Protein AF-A0ABD1C9P7-F1 (afdb_monomer)

Radius of gyration: 19.37 Å; Cα contacts (8 Å, |Δi|>4): 202; chains: 1; bounding box: 48×33×58 Å

Mean predicted aligned error: 7.61 Å

InterPro domains:
  IPR013698 Squalene epoxidase [PF08491] (2-155)
  IPR040125 Squalene monooxygenase [PTHR10835] (3-190)

Sequence (199 aa):
MFVGATLSEKKGVILLGDALNMRHPAVASGMMVLLSDILILRRLLKPLSKLGDANKISEIIKSFYVIRKPMSATVNTIGNAFSQVLIASTDEAKEAMRQGSYDYLSSGGFRTSGMMALLGGMNPRPLSLMYHLFAMTLSVIGHLLFPFPSPLRIWHSLRLFGLSIKMLVPHLKAEGVSQMLFPANAAKYRKSYMAATAL

Nearest PDB structures (foldseek):
  6c6p-assembly1_B  TM=9.044E-01  e=1.622E-07 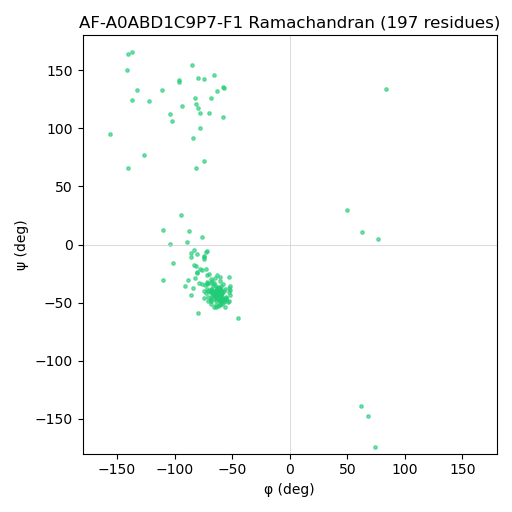 Homo sapiens

Organism: NCBI:txid228776

Secondary structure (DSSP, 8-state):
---------STT----GGGT----GGG--HHHHHHHHHHHHHHHHTT-S-TT-HHHHHHHHHHHHHHHHHHHHHHHHHHHHHHHHSS--S-HHHHHHHHHHHHHHHT-HHHHHHHHHHHTTS---HHHHHHHHHHHHHHHHHHHH-S---HHHHHHHHHHHHHHHHHHHHHHHHH-HHHHHS-HHHHHHIIIIIGGG--

pLDDT: mean 80.75, std 12.0, range [29.88, 91.44]

Structure (mmCIF, N/CA/C/O backbone):
data_AF-A0ABD1C9P7-F1
#
_entry.id   AF-A0ABD1C9P7-F1
#
loop_
_atom_site.group_PDB
_atom_site.id
_atom_site.type_symbol
_atom_site.label_atom_id
_atom_site.label_alt_id
_atom_site.label_comp_id
_atom_site.label_asym_id
_atom_site.label_entity_id
_atom_site.label_seq_id
_atom_site.pdbx_PDB_ins_code
_atom_site.Cartn_x
_atom_site.Cartn_y
_atom_site.Cartn_z
_atom_site.occupancy
_atom_site.B_iso_or_equiv
_atom_site.auth_seq_id
_atom_site.auth_comp_id
_atom_site.auth_asym_id
_atom_site.auth_atom_id
_atom_site.pdbx_PDB_model_num
ATOM 1 N N . MET A 1 1 ? -0.781 17.794 0.582 1.00 29.88 1 MET A N 1
ATOM 2 C CA . MET A 1 1 ? -0.529 17.724 2.037 1.00 29.88 1 MET A CA 1
ATOM 3 C C . MET A 1 1 ? -0.857 16.305 2.491 1.00 29.88 1 MET A C 1
ATOM 5 O O . MET A 1 1 ? -2.004 15.906 2.364 1.00 29.88 1 MET A O 1
ATOM 9 N N . PHE A 1 2 ? 0.140 15.504 2.882 1.00 35.97 2 PHE A N 1
ATOM 10 C CA . PHE A 1 2 ? -0.076 14.155 3.424 1.00 35.97 2 PHE A CA 1
ATOM 11 C C . PHE A 1 2 ? -0.144 14.259 4.948 1.00 35.97 2 PHE A C 1
ATOM 13 O O . PHE A 1 2 ? 0.827 14.690 5.565 1.00 35.97 2 PHE A O 1
ATOM 20 N N . VAL A 1 3 ? -1.268 13.869 5.545 1.00 46.69 3 VAL A N 1
ATOM 21 C CA . VAL A 1 3 ? -1.390 13.737 7.001 1.00 46.69 3 VAL A CA 1
ATOM 22 C C . VAL A 1 3 ? -1.289 12.252 7.320 1.00 46.69 3 VAL A C 1
ATOM 24 O O . VAL A 1 3 ? -2.198 11.483 7.009 1.00 46.69 3 VAL A O 1
ATOM 27 N N . GLY A 1 4 ? -0.151 11.835 7.877 1.00 53.69 4 GLY A N 1
ATOM 28 C CA . GLY A 1 4 ? -0.005 10.486 8.419 1.00 53.69 4 GLY A CA 1
ATOM 29 C C . GLY A 1 4 ? -0.921 10.308 9.628 1.00 53.69 4 GLY A C 1
ATOM 30 O O . GLY A 1 4 ? -1.140 11.258 10.373 1.00 53.69 4 GLY A O 1
ATOM 31 N N . ALA A 1 5 ? -1.455 9.101 9.824 1.00 57.28 5 ALA A N 1
ATOM 32 C CA . ALA A 1 5 ? -2.338 8.821 10.952 1.00 57.28 5 ALA A CA 1
ATOM 33 C C . ALA A 1 5 ? -1.637 9.117 12.289 1.00 57.28 5 ALA A C 1
ATOM 35 O O . ALA A 1 5 ? -0.738 8.379 12.694 1.00 57.28 5 ALA A O 1
ATOM 36 N N . THR A 1 6 ? -2.064 10.171 12.979 1.00 59.09 6 THR A N 1
ATOM 37 C CA . THR A 1 6 ? -1.623 10.498 14.336 1.00 59.09 6 THR A CA 1
ATOM 38 C C . THR A 1 6 ? -2.629 9.960 15.345 1.00 59.09 6 THR A C 1
ATOM 40 O O . THR A 1 6 ? -3.841 9.935 15.100 1.00 59.09 6 THR A O 1
ATOM 43 N N . LEU A 1 7 ? -2.124 9.453 16.472 1.00 63.53 7 LEU A N 1
ATOM 44 C CA . LEU A 1 7 ? -2.977 9.009 17.567 1.00 63.53 7 LEU A CA 1
ATOM 45 C C . LEU A 1 7 ? -3.642 10.247 18.181 1.00 63.53 7 LEU A C 1
ATOM 47 O O . LEU A 1 7 ? -2.945 11.192 18.542 1.00 63.53 7 LEU A O 1
ATOM 51 N N . SER A 1 8 ? -4.971 10.269 18.294 1.00 62.84 8 SER A N 1
ATOM 52 C CA . SER A 1 8 ? -5.620 11.326 19.074 1.00 62.84 8 SER A CA 1
ATOM 53 C C . SER A 1 8 ? -5.319 11.095 20.554 1.00 62.84 8 SER A C 1
ATOM 55 O O . SER A 1 8 ? -5.764 10.106 21.135 1.00 62.84 8 SER A O 1
ATOM 57 N N . GLU A 1 9 ? -4.546 11.990 21.166 1.00 67.62 9 GLU A N 1
ATOM 58 C CA . GLU A 1 9 ? -4.225 11.930 22.601 1.00 67.62 9 GLU A CA 1
ATOM 59 C C . GLU A 1 9 ? -5.351 12.499 23.480 1.00 67.62 9 GLU A C 1
ATOM 61 O O . GLU A 1 9 ? -5.330 12.376 24.707 1.00 67.62 9 GLU A O 1
ATOM 66 N N . LYS A 1 10 ? -6.373 13.108 22.864 1.00 78.81 10 LYS A N 1
ATOM 67 C CA . LYS A 1 10 ? -7.488 13.719 23.585 1.00 78.81 10 LYS A CA 1
ATOM 68 C C . LYS A 1 10 ? -8.487 12.650 24.027 1.00 78.81 10 LYS A C 1
ATOM 70 O O . LYS A 1 10 ? -9.115 11.976 23.211 1.00 78.81 10 LYS A O 1
ATOM 75 N N . LYS A 1 11 ? -8.659 12.515 25.345 1.00 78.25 11 LYS A N 1
ATOM 76 C CA . LYS A 1 11 ? -9.599 11.560 25.951 1.00 78.25 11 LYS A CA 1
ATOM 77 C C . LYS A 1 11 ? -11.024 11.791 25.435 1.00 78.25 11 LYS A C 1
ATOM 79 O O . LYS A 1 11 ? -11.487 12.926 25.379 1.00 78.25 11 LYS A O 1
ATOM 84 N N . GLY A 1 12 ? -11.709 10.701 25.086 1.00 77.69 12 GLY A N 1
ATOM 85 C CA . GLY A 1 12 ? -13.101 10.727 24.623 1.00 77.69 12 GLY A CA 1
ATOM 86 C C . GLY A 1 12 ? -13.303 11.195 23.179 1.00 77.69 12 GLY A C 1
ATOM 87 O O . GLY A 1 12 ? -14.445 11.305 22.747 1.00 77.69 12 GLY A O 1
ATOM 88 N N . VAL A 1 13 ? -12.231 11.452 22.421 1.00 84.38 13 VAL A N 1
ATOM 89 C CA . VAL A 1 13 ? -12.314 11.873 21.017 1.00 84.38 13 VAL A CA 1
ATOM 90 C C . VAL A 1 13 ? -11.807 10.761 20.108 1.00 84.38 13 VAL A C 1
ATOM 92 O O . VAL A 1 13 ? -10.745 10.186 20.337 1.00 84.38 13 VAL A O 1
ATOM 95 N N . ILE A 1 14 ? -12.567 10.471 19.053 1.00 85.12 14 ILE A N 1
ATOM 96 C CA . ILE A 1 14 ? -12.175 9.536 17.999 1.00 85.12 14 ILE A CA 1
ATOM 97 C C . ILE A 1 14 ? -12.201 10.298 16.682 1.00 85.12 14 ILE A C 1
ATOM 99 O O . ILE A 1 14 ? -13.220 10.874 16.307 1.00 85.12 14 ILE A O 1
ATOM 103 N N . LEU A 1 15 ? -11.070 10.296 15.985 1.00 88.50 15 LEU A N 1
ATOM 104 C CA . LEU A 1 15 ? -10.945 10.874 14.656 1.00 88.50 15 LEU A CA 1
ATOM 105 C C . LEU A 1 15 ? -11.110 9.761 13.622 1.00 88.50 15 LEU A C 1
ATOM 107 O O . LEU A 1 15 ? -10.595 8.667 13.831 1.00 88.50 15 LEU A O 1
ATOM 111 N N . LEU A 1 16 ? -11.816 10.020 12.522 1.00 90.44 16 LEU A N 1
ATOM 112 C CA . LEU A 1 16 ? -12.062 9.045 11.456 1.00 90.44 16 LEU A CA 1
ATOM 113 C C . LEU A 1 16 ? -11.973 9.700 10.075 1.00 90.44 16 LEU A C 1
ATOM 115 O O . LEU A 1 16 ? -12.027 10.922 9.940 1.00 90.44 16 LEU A O 1
ATOM 119 N N . GLY A 1 17 ? -11.852 8.860 9.046 1.00 88.81 17 GLY A N 1
ATOM 120 C CA . GLY A 1 17 ? -11.854 9.289 7.649 1.00 88.81 17 GLY A CA 1
ATOM 121 C C . GLY A 1 17 ? -10.626 10.109 7.270 1.00 88.81 17 GLY A C 1
ATOM 122 O O . GLY A 1 17 ? -9.530 9.894 7.795 1.00 88.81 17 GLY A O 1
ATOM 123 N N . ASP A 1 18 ? -10.819 11.050 6.352 1.00 88.75 18 ASP A N 1
ATOM 124 C CA . ASP A 1 18 ? -9.739 11.898 5.846 1.00 88.75 18 ASP A CA 1
ATOM 125 C C . ASP A 1 18 ? -9.164 12.812 6.931 1.00 88.75 18 ASP A C 1
ATOM 127 O O . ASP A 1 18 ? -7.964 13.061 6.931 1.00 88.75 18 ASP A O 1
ATOM 131 N N . ALA A 1 19 ? -9.961 13.201 7.932 1.00 87.19 19 ALA A N 1
ATOM 132 C CA . ALA A 1 19 ? -9.446 13.927 9.090 1.00 87.19 19 ALA A CA 1
ATOM 133 C C . ALA A 1 19 ? -8.381 13.118 9.856 1.00 87.19 19 ALA A C 1
ATOM 135 O O . ALA A 1 19 ? -7.450 13.694 10.411 1.00 87.19 19 ALA A O 1
ATOM 136 N N . LEU A 1 20 ? -8.494 11.783 9.860 1.00 85.19 20 LEU A N 1
ATOM 137 C CA . LEU A 1 20 ? -7.540 10.885 10.509 1.00 85.19 20 LEU A CA 1
ATOM 138 C C . LEU A 1 20 ? -6.345 10.526 9.618 1.00 85.19 20 LEU A C 1
ATOM 140 O O . LEU A 1 20 ? -5.227 10.417 10.111 1.00 85.19 20 LEU A O 1
ATOM 144 N N . ASN A 1 21 ? -6.571 10.220 8.341 1.00 84.38 21 ASN A N 1
ATOM 145 C CA . ASN A 1 21 ? -5.514 9.778 7.431 1.00 84.38 21 ASN A CA 1
ATOM 146 C C . ASN A 1 21 ? -5.899 10.068 5.978 1.00 84.38 21 ASN A C 1
ATOM 148 O O . ASN A 1 21 ? -6.548 9.236 5.334 1.00 84.38 21 ASN A O 1
ATOM 152 N N . MET A 1 22 ? -5.446 11.213 5.467 1.00 82.44 22 MET A N 1
ATOM 153 C CA . MET A 1 22 ? -5.578 11.565 4.055 1.00 82.44 22 MET A CA 1
ATOM 154 C C . MET A 1 22 ? -4.590 10.773 3.203 1.00 82.44 22 MET A C 1
ATOM 156 O O . MET A 1 22 ? -3.433 10.563 3.571 1.00 82.44 22 MET A O 1
ATOM 160 N N . ARG A 1 23 ? -5.036 10.380 2.013 1.00 82.44 23 ARG A N 1
ATOM 161 C CA . ARG A 1 23 ? -4.222 9.655 1.035 1.00 82.44 23 ARG A CA 1
ATOM 162 C C . ARG A 1 23 ? -4.438 10.199 -0.363 1.00 82.44 23 ARG A C 1
ATOM 164 O O . ARG A 1 23 ? -5.387 10.936 -0.607 1.00 82.44 23 ARG A O 1
ATOM 171 N N . HIS A 1 24 ? -3.553 9.827 -1.281 1.00 82.00 24 HIS A N 1
ATOM 172 C CA . HIS A 1 24 ? -3.674 10.271 -2.662 1.00 82.00 24 HIS A CA 1
ATOM 173 C C . HIS A 1 24 ? -4.973 9.724 -3.297 1.00 82.00 24 HIS A C 1
ATOM 175 O O . HIS A 1 24 ? -5.218 8.517 -3.200 1.00 82.00 24 HIS A O 1
ATOM 181 N N . PRO A 1 25 ? -5.788 10.558 -3.975 1.00 82.75 25 PRO A N 1
ATOM 182 C CA . PRO A 1 25 ? -7.101 10.154 -4.491 1.00 82.75 25 PRO A CA 1
ATOM 183 C C . PRO A 1 25 ? -7.044 9.208 -5.700 1.00 82.75 25 PRO A C 1
ATOM 185 O O . PRO A 1 25 ? -8.077 8.695 -6.108 1.00 82.75 25 PRO A O 1
ATOM 188 N N . ALA A 1 26 ? -5.854 8.931 -6.248 1.00 80.19 26 ALA A N 1
ATOM 189 C CA . ALA A 1 26 ? -5.652 8.131 -7.469 1.00 80.19 26 ALA A CA 1
ATOM 190 C C . ALA A 1 26 ? -6.325 6.746 -7.456 1.00 80.19 26 ALA A C 1
ATOM 192 O O . ALA A 1 26 ? -6.663 6.227 -8.509 1.00 80.19 26 ALA A O 1
ATOM 193 N N . VAL A 1 27 ? -6.509 6.146 -6.278 1.00 81.69 27 VAL A N 1
ATOM 194 C CA . VAL A 1 27 ? -7.116 4.810 -6.122 1.00 81.69 27 VAL A CA 1
ATOM 195 C C . VAL A 1 27 ? -8.567 4.899 -5.620 1.00 81.69 27 VAL A C 1
ATOM 197 O O . VAL A 1 27 ? -9.209 3.881 -5.401 1.00 81.69 27 VAL A O 1
ATOM 200 N N . ALA A 1 28 ? -9.097 6.110 -5.399 1.00 83.81 28 ALA A N 1
ATOM 201 C CA . ALA A 1 28 ? -10.446 6.358 -4.873 1.00 83.81 28 ALA A CA 1
ATOM 202 C C . ALA A 1 28 ? -10.788 5.552 -3.597 1.00 83.81 28 ALA A C 1
ATOM 204 O O . ALA A 1 28 ? -11.936 5.233 -3.303 1.00 83.81 28 ALA A O 1
ATOM 205 N N . SER A 1 29 ? -9.777 5.236 -2.790 1.00 86.62 29 SER A N 1
ATOM 206 C CA . SER A 1 29 ? -9.882 4.310 -1.661 1.00 86.62 29 SER A CA 1
ATOM 207 C C . SER A 1 29 ? -10.283 4.968 -0.338 1.00 86.62 29 SER A C 1
ATOM 209 O O . SER A 1 29 ? -10.353 4.293 0.689 1.00 86.62 29 SER A O 1
ATOM 211 N N . GLY A 1 30 ? -10.542 6.281 -0.339 1.00 87.00 30 GLY A N 1
ATOM 212 C CA . GLY A 1 30 ? -10.987 7.081 0.813 1.00 87.00 30 GLY A CA 1
ATOM 213 C C . GLY A 1 30 ? -12.095 6.396 1.614 1.00 87.00 30 GLY A C 1
ATOM 214 O O . GLY A 1 30 ? -11.898 5.987 2.762 1.00 87.00 30 GLY A O 1
ATOM 215 N N . MET A 1 31 ? -13.225 6.197 0.933 1.00 90.50 31 MET A N 1
ATOM 216 C CA . MET A 1 31 ? -14.448 5.608 1.481 1.00 90.50 31 MET A CA 1
ATOM 217 C C . MET A 1 31 ? -14.270 4.153 1.910 1.00 90.50 31 MET A C 1
ATOM 219 O O . MET A 1 31 ? -14.768 3.757 2.960 1.00 90.50 31 MET A O 1
ATOM 223 N N . MET A 1 32 ? -13.518 3.365 1.141 1.00 89.38 32 MET A N 1
ATOM 224 C CA . MET A 1 32 ? -13.237 1.968 1.474 1.00 89.38 32 MET A CA 1
ATOM 225 C C . MET A 1 32 ? -12.520 1.845 2.825 1.00 89.38 32 MET A C 1
ATOM 227 O O . MET A 1 32 ? -12.909 1.029 3.664 1.00 89.38 32 MET A O 1
ATOM 231 N N . VAL A 1 33 ? -11.501 2.678 3.066 1.00 88.44 33 VAL A N 1
ATOM 232 C CA . VAL A 1 33 ? -10.794 2.665 4.354 1.00 88.44 33 VAL A CA 1
ATOM 233 C C . VAL A 1 33 ? -11.697 3.153 5.481 1.00 88.44 33 VAL A C 1
ATOM 235 O O . VAL A 1 33 ? -11.694 2.546 6.547 1.00 88.44 33 VAL A O 1
ATOM 238 N N . LEU A 1 34 ? -12.505 4.191 5.242 1.00 91.12 34 LEU A N 1
ATOM 239 C CA . LEU A 1 34 ? -13.460 4.698 6.230 1.00 91.12 34 LEU A CA 1
ATOM 240 C C . LEU A 1 34 ? -14.471 3.623 6.658 1.00 91.12 34 LEU A C 1
ATOM 242 O O . LEU A 1 34 ? -14.683 3.425 7.851 1.00 91.12 34 LEU A O 1
ATOM 246 N N . LEU A 1 35 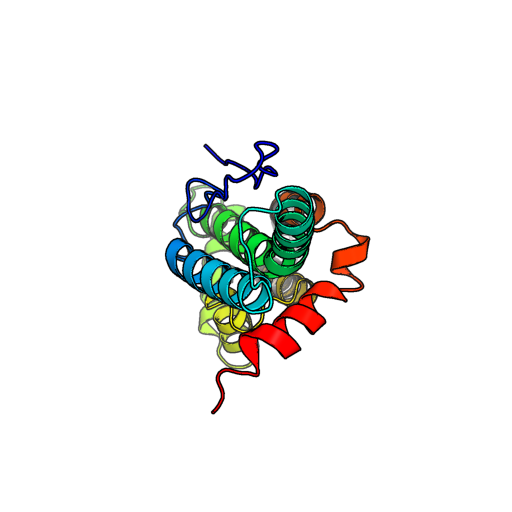? -15.071 2.900 5.709 1.00 90.88 35 LEU A N 1
ATOM 247 C CA . LEU A 1 35 ? -16.040 1.840 6.013 1.00 90.88 35 LEU A CA 1
ATOM 248 C C . LEU A 1 35 ? -15.403 0.689 6.798 1.00 90.88 35 LEU A C 1
ATOM 250 O O . LEU A 1 35 ? -15.992 0.181 7.753 1.00 90.88 35 LEU A O 1
ATOM 254 N N . SER A 1 36 ? -14.174 0.314 6.448 1.00 88.38 36 SER A N 1
ATOM 255 C CA . SER A 1 36 ? -13.402 -0.644 7.236 1.00 88.38 36 SER A CA 1
ATOM 256 C C . SER A 1 36 ? -13.105 -0.126 8.645 1.00 88.38 36 SER A C 1
ATOM 258 O O . SER A 1 36 ? -13.252 -0.872 9.612 1.00 88.38 36 SER A O 1
ATOM 260 N N . ASP A 1 37 ? -12.693 1.136 8.783 1.00 90.62 37 ASP A N 1
ATOM 261 C CA . ASP A 1 37 ? -12.416 1.753 10.080 1.00 90.62 37 ASP A CA 1
ATOM 262 C C . ASP A 1 37 ? -13.674 1.733 10.970 1.00 90.62 37 ASP A C 1
ATOM 264 O O . ASP A 1 37 ? -13.599 1.339 12.135 1.00 90.62 37 ASP A O 1
ATOM 268 N N . ILE A 1 38 ? -14.848 2.047 10.408 1.00 91.44 38 ILE A N 1
ATOM 269 C CA . ILE A 1 38 ? -16.147 1.953 11.094 1.00 91.44 38 ILE A CA 1
ATOM 270 C C . ILE A 1 38 ? -16.432 0.513 11.540 1.00 91.44 38 ILE A C 1
ATOM 272 O O . ILE A 1 38 ? -16.868 0.291 12.670 1.00 91.44 38 ILE A O 1
ATOM 276 N N . LEU A 1 39 ? -16.175 -0.481 10.687 1.00 90.25 39 LEU A N 1
ATOM 277 C CA . LEU A 1 39 ? -16.422 -1.888 11.002 1.00 90.25 39 LEU A CA 1
ATOM 278 C C . LEU A 1 39 ? -15.494 -2.413 12.113 1.00 90.25 39 LEU A C 1
ATOM 280 O O . LEU A 1 39 ? -15.956 -3.145 12.996 1.00 90.25 39 LEU A O 1
ATOM 284 N N . ILE A 1 40 ? -14.217 -2.014 12.114 1.00 89.00 40 ILE A N 1
ATOM 285 C CA . ILE A 1 40 ? -13.282 -2.312 13.210 1.00 89.00 40 ILE A CA 1
ATOM 286 C C . ILE A 1 40 ? -13.789 -1.662 14.498 1.00 89.00 40 ILE A C 1
ATOM 288 O O . ILE A 1 40 ? -13.958 -2.343 15.513 1.00 89.00 40 ILE A O 1
ATOM 292 N N . LEU A 1 41 ? -14.070 -0.358 14.452 1.00 90.31 41 LEU A N 1
ATOM 293 C CA . LEU A 1 41 ? -14.460 0.413 15.625 1.00 90.31 41 LEU A CA 1
ATOM 294 C C . LEU A 1 41 ? -15.766 -0.106 16.237 1.00 90.31 41 LEU A C 1
ATOM 296 O O . LEU A 1 41 ? -15.820 -0.343 17.441 1.00 90.31 41 LEU A O 1
ATOM 300 N N . ARG A 1 42 ? -16.786 -0.388 15.416 1.00 90.69 42 ARG A N 1
ATOM 301 C CA . ARG A 1 42 ? -18.061 -0.981 15.856 1.00 90.69 42 ARG A CA 1
ATOM 302 C C . ARG A 1 42 ? -17.840 -2.248 16.675 1.00 90.69 42 ARG A C 1
ATOM 304 O O . ARG A 1 42 ? -18.501 -2.448 17.689 1.00 90.69 42 ARG A O 1
ATOM 311 N N . ARG A 1 43 ? -16.932 -3.124 16.243 1.00 88.56 43 ARG A N 1
ATOM 312 C CA . ARG A 1 43 ? -16.671 -4.393 16.936 1.00 88.56 43 ARG A CA 1
ATOM 313 C C . ARG A 1 43 ? -15.856 -4.232 18.204 1.00 88.56 43 ARG A C 1
ATOM 315 O O . ARG A 1 43 ? -16.097 -4.984 19.138 1.00 88.56 43 ARG A O 1
ATOM 322 N N . LEU A 1 44 ? -14.932 -3.277 18.244 1.00 88.69 44 LEU A N 1
ATOM 323 C CA . LEU A 1 44 ? -14.188 -2.971 19.464 1.00 88.69 44 LEU A CA 1
ATOM 324 C C . LEU A 1 44 ? -15.067 -2.274 20.511 1.00 88.69 44 LEU A C 1
ATOM 326 O O . LEU A 1 44 ? -14.872 -2.492 21.701 1.00 88.69 44 LEU A O 1
ATOM 330 N N . LEU A 1 45 ? -16.049 -1.476 20.079 1.00 89.25 45 LEU A N 1
ATOM 331 C CA . LEU A 1 45 ? -16.987 -0.789 20.970 1.00 89.25 45 LEU A CA 1
ATOM 332 C C . LEU A 1 45 ? -18.155 -1.675 21.428 1.00 89.25 45 LEU A C 1
ATOM 334 O O . LEU A 1 45 ? -18.651 -1.474 22.528 1.00 89.25 45 LEU A O 1
ATOM 338 N N . LYS A 1 46 ? -18.593 -2.666 20.635 1.00 88.88 46 LYS A N 1
ATOM 339 C CA . LYS A 1 46 ? -19.746 -3.534 20.963 1.00 88.88 46 LYS A CA 1
ATOM 340 C C . LYS A 1 46 ? -19.690 -4.185 22.365 1.00 88.88 46 LYS A C 1
ATOM 342 O O . LYS A 1 46 ? -20.744 -4.272 22.987 1.00 88.88 46 LYS A O 1
ATOM 347 N N . PRO A 1 47 ? -18.534 -4.652 22.878 1.00 86.94 47 PRO A N 1
ATOM 348 C CA . PRO A 1 47 ? -18.442 -5.237 24.217 1.00 86.94 47 PRO A CA 1
ATOM 349 C C . PRO A 1 47 ? -18.509 -4.214 25.360 1.00 86.94 47 PRO A C 1
ATOM 351 O O . PRO A 1 47 ? -18.630 -4.609 26.518 1.00 86.94 47 PRO A O 1
ATOM 354 N N . LEU A 1 48 ? -18.396 -2.912 25.076 1.00 85.25 48 LEU A N 1
ATOM 355 C CA . LEU A 1 48 ? -18.469 -1.883 26.106 1.00 85.25 48 LEU A CA 1
ATOM 356 C C . LEU A 1 48 ? -19.922 -1.570 26.461 1.00 85.25 48 LEU A C 1
ATOM 358 O O . LEU A 1 48 ? -20.690 -1.084 25.637 1.00 85.25 48 LEU A O 1
ATOM 362 N N . SER A 1 49 ? -20.265 -1.754 27.733 1.00 80.25 49 SER A N 1
ATOM 363 C CA . SER A 1 49 ? -21.552 -1.330 28.292 1.00 80.25 49 SER A CA 1
ATOM 364 C C . SER A 1 49 ? -21.601 0.162 28.642 1.00 80.25 49 SER A C 1
ATOM 366 O O . SER A 1 49 ? -22.682 0.742 28.700 1.00 80.25 49 SER A O 1
ATOM 368 N N . LYS A 1 50 ? -20.446 0.802 28.882 1.00 84.19 50 LYS A N 1
ATOM 369 C CA . LYS A 1 50 ? -20.332 2.223 29.253 1.00 84.19 50 LYS A CA 1
ATOM 370 C C . LYS A 1 50 ? -19.195 2.898 28.487 1.00 84.19 50 LYS A C 1
ATOM 372 O O . LYS A 1 50 ? -18.047 2.479 28.594 1.00 84.19 50 LYS A O 1
ATOM 377 N N . LEU A 1 51 ? -19.509 3.984 27.779 1.00 84.94 51 LEU A N 1
ATOM 378 C CA . LEU A 1 51 ? -18.530 4.799 27.039 1.00 84.94 51 LEU A CA 1
ATOM 379 C C . LEU A 1 51 ? -17.846 5.875 27.904 1.00 84.94 51 LEU A C 1
ATOM 381 O O . LEU A 1 51 ? 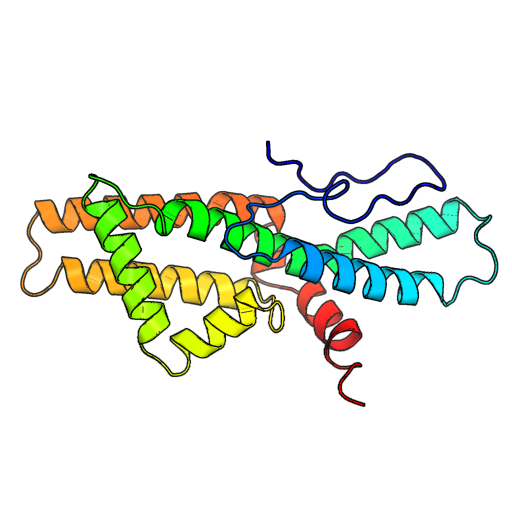-16.911 6.522 27.447 1.00 84.94 51 LEU A O 1
ATOM 385 N N . GLY A 1 52 ? -18.291 6.062 29.152 1.00 83.00 52 GLY A N 1
ATOM 386 C CA . GLY A 1 52 ? -17.723 7.049 30.080 1.00 83.00 52 GLY A CA 1
ATOM 387 C C . GLY A 1 52 ? -16.358 6.670 30.673 1.00 83.00 52 GLY A C 1
ATOM 388 O O . GLY A 1 52 ? -15.719 7.504 31.306 1.00 83.00 52 GLY A O 1
ATOM 389 N N . ASP A 1 53 ? -15.894 5.432 30.477 1.00 85.69 53 ASP A N 1
ATOM 390 C CA . ASP A 1 53 ? -14.575 4.985 30.935 1.00 85.69 53 ASP A CA 1
ATOM 391 C C . ASP A 1 53 ? -13.491 5.377 29.918 1.00 85.69 53 ASP A C 1
ATOM 393 O O . ASP A 1 53 ? -13.191 4.652 28.965 1.00 85.69 53 ASP A O 1
ATOM 397 N N . ALA A 1 54 ? -12.896 6.553 30.126 1.00 83.69 54 ALA A N 1
ATOM 398 C CA . ALA A 1 54 ? -11.881 7.104 29.233 1.00 83.69 54 ALA A CA 1
ATOM 399 C C . ALA A 1 54 ? -10.629 6.214 29.093 1.00 83.69 54 ALA A C 1
ATOM 401 O O . ALA A 1 54 ? -9.975 6.254 28.048 1.00 83.69 54 ALA A O 1
ATOM 402 N N . ASN A 1 55 ? -10.294 5.406 30.106 1.00 83.44 55 ASN A N 1
ATOM 403 C CA . ASN A 1 55 ? -9.122 4.530 30.064 1.00 83.44 55 ASN A CA 1
ATOM 404 C C . ASN A 1 55 ? -9.381 3.327 29.149 1.00 83.44 55 ASN A C 1
ATOM 406 O O . ASN A 1 55 ? -8.571 3.052 28.261 1.00 83.44 55 ASN A O 1
ATOM 410 N N . LYS A 1 56 ? -10.549 2.683 29.279 1.00 84.50 56 LYS A N 1
ATOM 411 C CA . LYS A 1 56 ? -10.959 1.593 28.373 1.00 84.50 56 LYS A CA 1
ATOM 412 C C . LYS A 1 56 ? -11.105 2.064 26.931 1.00 84.50 56 LYS A C 1
ATOM 414 O O . LYS A 1 56 ? -10.675 1.377 26.006 1.00 84.50 56 LYS A O 1
ATOM 419 N N . ILE A 1 57 ? -11.670 3.256 26.730 1.00 86.31 57 ILE A N 1
ATOM 420 C CA . ILE A 1 57 ? -11.765 3.862 25.397 1.00 86.31 57 ILE A CA 1
ATOM 421 C C . ILE A 1 57 ? -10.367 4.103 24.813 1.00 86.31 57 ILE A C 1
ATOM 423 O O . ILE A 1 57 ? -10.144 3.801 23.643 1.00 86.31 57 ILE A O 1
ATOM 427 N N . SER A 1 58 ? -9.398 4.565 25.611 1.00 84.19 58 SER A N 1
ATOM 428 C CA . SER A 1 58 ? -8.016 4.752 25.148 1.00 84.19 58 SER A CA 1
ATOM 429 C C . SER A 1 58 ? -7.356 3.440 24.699 1.00 84.19 58 SER A C 1
ATOM 431 O O . SER A 1 58 ? -6.721 3.407 23.644 1.00 84.19 58 SER A O 1
ATOM 433 N N . GLU A 1 59 ? -7.534 2.338 25.435 1.00 85.19 59 GLU A N 1
ATOM 434 C CA . GLU A 1 59 ? -7.029 1.014 25.028 1.00 85.19 59 GLU A CA 1
ATOM 435 C C . GLU A 1 59 ? -7.665 0.501 23.734 1.00 85.19 59 GLU A C 1
ATOM 437 O O . GLU A 1 59 ? -6.976 -0.038 22.858 1.00 85.19 59 GLU A O 1
ATOM 442 N N . ILE A 1 60 ? -8.973 0.703 23.576 1.00 86.50 60 ILE A N 1
ATOM 443 C CA . ILE A 1 60 ? -9.686 0.360 22.345 1.00 86.50 60 ILE A CA 1
ATOM 444 C C . ILE A 1 60 ? -9.175 1.189 21.175 1.00 86.50 60 ILE A C 1
ATOM 446 O O . ILE A 1 60 ? -8.926 0.632 20.107 1.00 86.50 60 ILE A O 1
ATOM 450 N N . ILE A 1 61 ? -8.968 2.491 21.368 1.00 86.06 61 ILE A N 1
ATOM 451 C CA . ILE A 1 61 ? -8.414 3.368 20.339 1.00 86.06 61 ILE A CA 1
ATOM 452 C C . ILE A 1 61 ? -7.015 2.879 19.941 1.00 86.06 61 ILE A C 1
ATOM 454 O O . ILE A 1 61 ? -6.761 2.680 18.755 1.00 86.06 61 ILE A O 1
ATOM 458 N N . LYS A 1 62 ? -6.126 2.577 20.898 1.00 84.56 62 LYS A N 1
ATOM 459 C CA . LYS A 1 62 ? -4.803 1.989 20.603 1.00 84.56 62 LYS A CA 1
ATOM 460 C C . LYS A 1 62 ? -4.925 0.703 19.778 1.00 84.56 62 LYS A C 1
ATOM 462 O O . LYS A 1 62 ? -4.236 0.547 18.770 1.00 84.56 62 LYS A O 1
ATOM 467 N N . SER A 1 63 ? -5.847 -0.182 20.152 1.00 85.44 63 SER A N 1
ATOM 468 C CA . SER A 1 63 ? -6.121 -1.424 19.418 1.00 85.44 63 SER A CA 1
ATOM 469 C C . SER A 1 63 ? -6.639 -1.160 18.000 1.00 85.44 63 SER A C 1
ATOM 471 O O . SER A 1 63 ? -6.196 -1.806 17.050 1.00 85.44 63 SER A O 1
ATOM 473 N N . PHE A 1 64 ? -7.529 -0.180 17.832 1.00 87.19 64 PHE A N 1
ATOM 474 C CA . PHE A 1 64 ? -8.035 0.267 16.536 1.00 87.19 64 PHE A CA 1
ATOM 475 C C . PHE A 1 64 ? -6.893 0.715 15.614 1.00 87.19 64 PHE A C 1
ATOM 477 O O . PHE A 1 64 ? -6.807 0.233 14.483 1.00 87.19 64 PHE A O 1
ATOM 484 N N . TYR A 1 65 ? -5.970 1.552 16.106 1.00 83.88 65 TYR A N 1
ATOM 485 C CA . TYR A 1 65 ? -4.809 2.009 15.331 1.00 83.88 65 TYR A CA 1
ATOM 486 C C . TYR A 1 65 ? -3.899 0.857 14.887 1.00 83.88 65 TYR A C 1
ATOM 488 O O . TYR A 1 65 ? -3.419 0.866 13.753 1.00 83.88 65 TYR A O 1
ATOM 496 N N . VAL A 1 66 ? -3.692 -0.155 15.735 1.00 83.06 66 VAL A N 1
ATOM 497 C CA . VAL A 1 66 ? -2.897 -1.343 15.379 1.00 83.06 66 VAL A CA 1
ATOM 498 C C . VAL A 1 66 ? -3.595 -2.178 14.302 1.00 83.06 66 VAL A C 1
ATOM 500 O O . VAL A 1 66 ? -2.961 -2.591 13.332 1.00 83.06 66 VAL A O 1
ATOM 503 N N . ILE A 1 67 ? -4.903 -2.405 14.440 1.00 83.19 67 ILE A N 1
ATOM 504 C CA . ILE A 1 67 ? -5.673 -3.283 13.547 1.00 83.19 67 ILE A CA 1
ATOM 505 C C . ILE A 1 67 ? -5.852 -2.672 12.153 1.00 83.19 67 ILE A C 1
ATOM 507 O O . ILE A 1 67 ? -5.750 -3.393 11.162 1.00 83.19 67 ILE A O 1
ATOM 511 N N . ARG A 1 68 ? -6.097 -1.359 12.052 1.00 85.19 68 ARG A N 1
ATOM 512 C CA . ARG A 1 68 ? -6.296 -0.683 10.755 1.00 85.19 68 ARG A CA 1
ATOM 513 C C . ARG A 1 68 ? -5.012 -0.526 9.939 1.00 85.19 68 ARG A C 1
ATOM 515 O O . ARG A 1 68 ? -5.071 -0.327 8.724 1.00 85.19 68 ARG A O 1
ATOM 522 N N . LYS A 1 69 ? -3.852 -0.585 10.606 1.00 81.12 69 LYS A N 1
ATOM 523 C CA . LYS A 1 69 ? -2.543 -0.236 10.039 1.00 81.12 69 LYS A CA 1
ATOM 524 C C . LYS A 1 69 ? -2.229 -0.957 8.718 1.00 81.12 69 LYS A C 1
ATOM 526 O O . LYS A 1 69 ? -1.885 -0.245 7.778 1.00 81.12 69 LYS A O 1
ATOM 531 N N . PRO A 1 70 ? -2.394 -2.291 8.578 1.00 78.44 70 PRO A N 1
ATOM 532 C CA . PRO A 1 70 ? -2.001 -2.996 7.353 1.00 78.44 70 PRO A CA 1
ATOM 533 C C . PRO A 1 70 ? -2.807 -2.562 6.123 1.00 78.44 70 PRO A C 1
ATOM 535 O O . PRO A 1 70 ? -2.253 -2.314 5.054 1.00 78.44 70 PRO A O 1
ATOM 538 N N . MET A 1 71 ? -4.127 -2.413 6.275 1.00 80.56 71 MET A N 1
ATOM 539 C CA . MET A 1 71 ? -4.979 -1.968 5.174 1.00 80.56 71 MET A CA 1
ATOM 540 C C . MET A 1 71 ? -4.690 -0.508 4.819 1.00 80.56 71 MET A C 1
ATOM 542 O O . MET A 1 71 ? -4.431 -0.196 3.656 1.00 80.56 71 MET A O 1
ATOM 546 N N . SER A 1 72 ? -4.638 0.371 5.822 1.00 83.00 72 SER A N 1
ATOM 547 C CA . SER A 1 72 ? -4.353 1.789 5.617 1.00 83.00 72 SER A CA 1
ATOM 548 C C . SER A 1 72 ? -2.989 2.016 4.952 1.00 83.00 72 SER A C 1
ATOM 550 O O . SER A 1 72 ? -2.873 2.849 4.057 1.00 83.00 72 SER A O 1
ATOM 552 N N . ALA A 1 73 ? -1.950 1.286 5.361 1.00 81.69 73 ALA A N 1
ATOM 553 C CA . ALA A 1 73 ? -0.605 1.433 4.816 1.00 81.69 73 ALA A CA 1
ATOM 554 C C . ALA A 1 73 ? -0.480 0.872 3.392 1.00 81.69 73 ALA A C 1
ATOM 556 O O . ALA A 1 73 ? 0.112 1.535 2.534 1.00 81.69 73 ALA A O 1
ATOM 557 N N . THR A 1 74 ? -1.082 -0.290 3.115 1.00 81.62 74 THR A N 1
ATOM 558 C CA . THR A 1 74 ? -1.159 -0.871 1.763 1.00 81.62 74 THR A CA 1
ATOM 559 C C . THR A 1 74 ? -1.803 0.120 0.794 1.00 81.62 74 THR A C 1
ATOM 561 O O . THR A 1 74 ? -1.209 0.499 -0.213 1.00 81.62 74 THR A O 1
ATOM 564 N N . VAL A 1 75 ? -2.991 0.615 1.138 1.00 84.44 75 VAL A N 1
ATOM 565 C CA . VAL A 1 75 ? -3.770 1.512 0.282 1.00 84.44 75 VAL A CA 1
ATOM 566 C C . VAL A 1 75 ? -3.085 2.872 0.100 1.00 84.44 75 VAL A C 1
ATOM 568 O O . VAL A 1 75 ? -3.040 3.388 -1.017 1.00 84.44 75 VAL A O 1
ATOM 571 N N . ASN A 1 76 ? -2.508 3.445 1.164 1.00 84.44 76 ASN A N 1
ATOM 572 C CA . ASN A 1 76 ? -1.730 4.685 1.071 1.00 84.44 76 ASN A CA 1
ATOM 573 C C . ASN A 1 76 ? -0.534 4.528 0.118 1.00 84.44 76 ASN A C 1
ATOM 575 O O . ASN A 1 76 ? -0.232 5.432 -0.661 1.00 84.44 76 ASN A O 1
ATOM 579 N N . THR A 1 77 ? 0.132 3.374 0.172 1.00 83.38 77 THR A N 1
ATOM 580 C CA . THR A 1 77 ? 1.303 3.085 -0.662 1.00 83.38 77 THR A CA 1
ATOM 581 C C . THR A 1 77 ? 0.918 2.951 -2.118 1.00 83.38 77 THR A C 1
ATOM 583 O O . THR A 1 77 ? 1.544 3.586 -2.957 1.00 83.38 77 THR A O 1
ATOM 586 N N . ILE A 1 78 ? -0.133 2.187 -2.419 1.00 84.44 78 ILE A N 1
ATOM 587 C CA . ILE A 1 78 ? -0.613 2.031 -3.794 1.00 84.44 78 ILE A CA 1
ATOM 588 C C . ILE A 1 78 ? -1.070 3.381 -4.350 1.00 84.44 78 ILE A C 1
ATOM 590 O O . ILE A 1 78 ? -0.697 3.739 -5.462 1.00 84.44 78 ILE A O 1
ATOM 594 N N . GLY A 1 79 ? -1.805 4.170 -3.557 1.00 86.19 79 GLY A N 1
ATOM 595 C CA . GLY A 1 79 ? -2.239 5.511 -3.949 1.00 86.19 79 GLY A CA 1
ATOM 596 C C . GLY A 1 79 ? -1.076 6.423 -4.330 1.00 86.19 79 GLY A C 1
ATOM 597 O O . GLY A 1 79 ? -1.120 7.059 -5.379 1.00 86.19 79 GLY A O 1
ATOM 598 N N . ASN A 1 80 ? -0.024 6.453 -3.508 1.00 83.75 80 ASN A N 1
ATOM 599 C CA . ASN A 1 80 ? 1.179 7.245 -3.768 1.00 83.75 80 ASN A CA 1
ATOM 600 C C . ASN A 1 80 ? 2.045 6.676 -4.908 1.00 83.75 80 ASN A C 1
ATOM 602 O O . ASN A 1 80 ? 2.689 7.421 -5.640 1.00 83.75 80 ASN A O 1
ATOM 606 N N . ALA A 1 81 ? 2.085 5.354 -5.060 1.00 83.94 81 ALA A N 1
ATOM 607 C CA . ALA A 1 81 ? 2.807 4.701 -6.140 1.00 83.94 81 ALA A CA 1
ATOM 608 C C . ALA A 1 81 ? 2.166 5.036 -7.494 1.00 83.94 81 ALA A C 1
ATOM 610 O O . ALA A 1 81 ? 2.810 5.572 -8.396 1.00 83.94 81 ALA A O 1
ATOM 611 N N . PHE A 1 82 ? 0.864 4.798 -7.618 1.00 85.12 82 PHE A N 1
ATOM 612 C CA . PHE A 1 82 ? 0.137 5.073 -8.850 1.00 85.12 82 PHE A CA 1
ATOM 613 C C . PHE A 1 82 ? 0.014 6.557 -9.159 1.00 85.12 82 PHE A C 1
ATOM 615 O O . PHE A 1 82 ? 0.063 6.918 -10.329 1.00 85.12 82 PHE A O 1
ATOM 622 N N . SER A 1 83 ? -0.016 7.435 -8.156 1.00 85.06 83 SER A N 1
ATOM 623 C CA . SER A 1 83 ? 0.063 8.870 -8.427 1.00 85.06 83 SER A CA 1
ATOM 624 C C . SER A 1 83 ? 1.375 9.304 -9.066 1.00 85.06 83 SER A C 1
ATOM 626 O O . SER A 1 83 ? 1.402 10.330 -9.723 1.00 85.06 83 SER A O 1
ATOM 628 N N . GLN A 1 84 ? 2.471 8.573 -8.858 1.00 83.56 84 GLN A N 1
ATOM 629 C CA . GLN A 1 84 ? 3.764 8.906 -9.457 1.00 83.56 84 GLN A CA 1
ATOM 630 C C . GLN A 1 84 ? 3.968 8.221 -10.808 1.00 83.56 84 GLN A C 1
ATOM 632 O O . GLN A 1 84 ? 4.578 8.807 -11.696 1.00 83.56 84 GLN A O 1
ATOM 637 N N . VAL A 1 85 ? 3.470 6.992 -10.956 1.00 85.31 85 VAL A N 1
ATOM 638 C CA . VAL A 1 85 ? 3.712 6.165 -12.146 1.00 85.31 85 VAL A CA 1
ATOM 639 C C . VAL A 1 85 ? 2.692 6.383 -13.252 1.00 85.31 85 VAL A C 1
ATOM 641 O O . VAL A 1 85 ? 3.045 6.264 -14.417 1.00 85.31 85 VAL A O 1
ATOM 644 N N . LEU A 1 86 ? 1.442 6.721 -12.928 1.00 84.38 86 LEU A N 1
ATOM 645 C CA . LEU A 1 86 ? 0.398 6.862 -13.948 1.00 84.38 86 LEU A CA 1
ATOM 646 C C . LEU A 1 86 ? 0.397 8.232 -14.644 1.00 84.38 86 LEU A C 1
ATOM 648 O O . LEU A 1 86 ? -0.365 8.432 -15.588 1.00 84.38 86 LEU A O 1
ATOM 652 N N . ILE A 1 87 ? 1.240 9.171 -14.206 1.00 85.44 87 ILE A N 1
ATOM 653 C CA . ILE A 1 87 ? 1.342 10.503 -14.808 1.00 85.44 87 ILE A CA 1
ATOM 654 C C . ILE A 1 87 ? 2.248 10.438 -16.039 1.00 85.44 87 ILE A C 1
ATOM 656 O O . ILE A 1 87 ? 3.399 10.013 -15.945 1.00 85.44 87 ILE A O 1
ATOM 660 N N . ALA A 1 88 ? 1.731 10.906 -17.178 1.00 85.62 88 ALA A N 1
ATOM 661 C CA . ALA A 1 88 ? 2.507 11.058 -18.404 1.00 85.62 88 ALA A CA 1
ATOM 662 C C . ALA A 1 88 ? 3.716 11.975 -18.169 1.00 85.62 88 ALA A C 1
ATOM 664 O O . ALA A 1 88 ? 3.608 13.028 -17.533 1.00 85.62 88 ALA A O 1
ATOM 665 N N . SER A 1 89 ? 4.878 11.576 -18.676 1.00 86.38 89 SER A N 1
ATOM 666 C CA . SER A 1 89 ? 6.119 12.318 -18.481 1.00 86.38 89 SER A CA 1
ATOM 667 C C . SER A 1 89 ? 6.966 12.292 -19.743 1.00 86.38 89 SER A C 1
ATOM 669 O O . SER A 1 89 ? 6.951 11.322 -20.488 1.00 86.38 89 SER A O 1
ATOM 671 N N . THR A 1 90 ? 7.748 13.348 -19.954 1.00 85.88 90 THR A N 1
ATOM 672 C CA . THR A 1 90 ? 8.780 13.385 -20.999 1.00 85.88 90 THR A CA 1
ATOM 673 C C . THR A 1 90 ? 10.009 12.541 -20.644 1.00 85.88 90 THR A C 1
ATOM 675 O O . THR A 1 90 ? 10.862 12.318 -21.495 1.00 85.88 90 THR A O 1
ATOM 678 N N . ASP A 1 91 ? 10.124 12.070 -19.396 1.00 85.81 91 ASP A N 1
ATOM 679 C CA . ASP A 1 91 ? 11.186 11.153 -18.978 1.00 85.81 91 ASP A CA 1
ATOM 680 C C . ASP A 1 91 ? 10.869 9.729 -19.455 1.00 85.81 91 ASP A C 1
ATOM 682 O O . ASP A 1 91 ? 9.945 9.089 -18.948 1.00 85.81 91 ASP A O 1
ATOM 686 N N . GLU A 1 92 ? 11.678 9.218 -20.384 1.00 83.25 92 GLU A N 1
ATOM 687 C CA . GLU A 1 92 ? 11.546 7.876 -20.964 1.00 83.25 92 GLU A CA 1
ATOM 688 C C . GLU A 1 92 ? 11.455 6.761 -19.913 1.00 83.25 92 GLU A C 1
ATOM 690 O O . GLU A 1 92 ? 10.710 5.801 -20.093 1.00 83.25 92 GLU A O 1
ATOM 695 N N . ALA A 1 93 ? 12.169 6.880 -18.786 1.00 82.50 93 ALA A N 1
ATOM 696 C CA . ALA A 1 93 ? 12.099 5.878 -17.727 1.00 82.50 93 ALA A CA 1
ATOM 697 C C . ALA A 1 93 ? 10.728 5.901 -17.036 1.00 82.50 93 ALA A C 1
ATOM 699 O O . ALA A 1 93 ? 10.155 4.854 -16.748 1.00 82.50 93 ALA A O 1
ATOM 700 N N . LYS A 1 94 ? 10.168 7.086 -16.781 1.00 85.06 94 LYS A N 1
ATOM 701 C CA . LYS A 1 94 ? 8.827 7.195 -16.189 1.00 85.06 94 LYS A CA 1
ATOM 702 C C . LYS A 1 94 ? 7.754 6.718 -17.158 1.00 85.06 94 LYS A C 1
ATOM 704 O O . LYS A 1 94 ? 6.835 6.027 -16.733 1.00 85.06 94 LYS A O 1
ATOM 709 N N . GLU A 1 95 ? 7.907 7.024 -18.440 1.00 89.06 95 GLU A N 1
ATOM 710 C CA . GLU A 1 95 ? 6.970 6.590 -19.471 1.00 89.06 95 GLU A CA 1
ATOM 711 C C . GLU A 1 95 ? 7.008 5.069 -19.679 1.00 89.06 95 GLU A C 1
ATOM 713 O O . GLU A 1 95 ? 5.960 4.426 -19.735 1.00 89.06 95 GLU A O 1
ATOM 718 N N . ALA A 1 96 ? 8.198 4.459 -19.654 1.00 87.69 96 ALA A N 1
ATOM 719 C CA . ALA A 1 96 ? 8.346 3.004 -19.648 1.00 87.69 96 ALA A CA 1
ATOM 720 C C . ALA A 1 96 ? 7.680 2.363 -18.418 1.00 87.69 96 ALA A C 1
ATOM 722 O O . ALA A 1 96 ? 7.025 1.328 -18.537 1.00 87.69 96 ALA A O 1
ATOM 723 N N . MET A 1 97 ? 7.796 2.986 -17.237 1.00 87.75 97 MET A N 1
ATOM 724 C CA . MET A 1 97 ? 7.104 2.519 -16.033 1.00 87.75 97 MET A CA 1
ATOM 725 C C . MET A 1 97 ? 5.582 2.629 -16.183 1.00 87.75 97 MET A C 1
ATOM 727 O O . MET A 1 97 ? 4.872 1.689 -15.838 1.00 87.75 97 MET A O 1
ATOM 731 N N . ARG A 1 98 ? 5.083 3.743 -16.734 1.00 90.56 98 ARG A N 1
ATOM 732 C CA . ARG A 1 98 ? 3.656 3.985 -16.985 1.00 90.56 98 ARG A CA 1
ATOM 733 C C . ARG A 1 98 ? 3.068 2.940 -17.932 1.00 90.56 98 ARG A C 1
ATOM 735 O O . ARG A 1 98 ? 2.063 2.310 -17.598 1.00 90.56 98 ARG A O 1
ATOM 742 N N . GLN A 1 99 ? 3.712 2.730 -19.080 1.00 90.50 99 GLN A N 1
ATOM 743 C CA . GLN A 1 99 ? 3.292 1.732 -20.063 1.00 90.50 99 GLN A CA 1
ATOM 744 C C . GLN A 1 99 ? 3.384 0.319 -19.482 1.00 90.50 99 GLN A C 1
ATOM 746 O O . GLN A 1 99 ? 2.438 -0.456 -19.561 1.00 90.50 99 GLN A O 1
ATOM 751 N N . GLY A 1 100 ? 4.475 0.014 -18.786 1.00 90.00 100 GLY A N 1
ATOM 752 C CA . GLY A 1 100 ? 4.658 -1.259 -18.107 1.00 90.00 100 GLY A CA 1
ATOM 753 C C . GLY A 1 100 ? 3.615 -1.564 -17.036 1.00 90.00 100 GLY A C 1
ATOM 754 O O . GLY A 1 100 ? 3.181 -2.707 -16.897 1.00 90.00 100 GLY A O 1
ATOM 755 N N . SER A 1 101 ? 3.176 -0.553 -16.283 1.00 89.50 101 SER A N 1
ATOM 756 C CA . SER A 1 101 ? 2.053 -0.687 -15.356 1.00 89.50 101 SER A CA 1
ATOM 757 C C . SER A 1 101 ? 0.756 -1.017 -16.080 1.00 89.50 101 SER A C 1
ATOM 759 O O . SER A 1 101 ? 0.026 -1.895 -15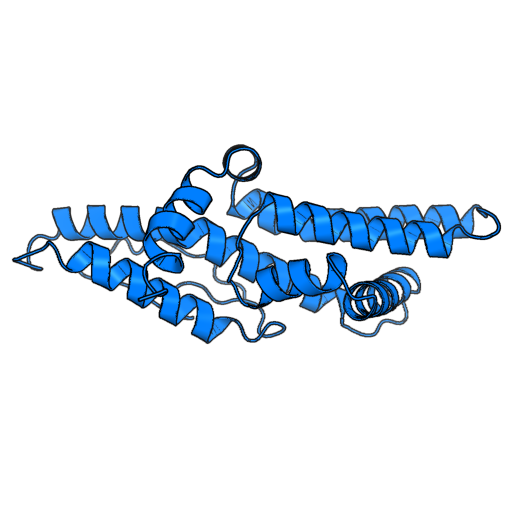.621 1.00 89.50 101 SER A O 1
ATOM 761 N N . TYR A 1 102 ? 0.480 -0.355 -17.206 1.00 90.44 102 TYR A N 1
ATOM 762 C CA . TYR A 1 102 ? -0.686 -0.655 -18.033 1.00 90.44 102 TYR A CA 1
ATOM 763 C C . TYR A 1 102 ? -0.642 -2.088 -18.577 1.00 90.44 102 TYR A C 1
ATOM 765 O O . TYR A 1 102 ? -1.609 -2.831 -18.409 1.00 90.44 102 TYR A O 1
ATOM 773 N N . ASP A 1 103 ? 0.489 -2.509 -19.141 1.00 91.19 103 ASP A N 1
ATOM 774 C CA . ASP A 1 103 ? 0.668 -3.854 -19.692 1.00 91.19 103 ASP A CA 1
ATOM 775 C C . ASP A 1 103 ? 0.523 -4.916 -18.595 1.00 91.19 103 ASP A C 1
ATOM 777 O O . ASP A 1 103 ? -0.192 -5.905 -18.759 1.00 91.19 103 ASP A O 1
ATOM 781 N N . TYR A 1 104 ? 1.135 -4.692 -17.426 1.00 90.38 104 TYR A N 1
ATOM 782 C CA . TYR A 1 104 ? 1.033 -5.597 -16.281 1.00 90.38 104 TYR A CA 1
ATOM 783 C C . TYR A 1 104 ? -0.415 -5.745 -15.803 1.00 90.38 104 TYR A C 1
ATOM 785 O O . TYR A 1 104 ? -0.874 -6.865 -15.565 1.00 90.38 104 TYR A O 1
ATOM 793 N N . LEU A 1 105 ? -1.149 -4.635 -15.688 1.00 89.25 105 LEU A N 1
ATOM 794 C CA . LEU A 1 105 ? -2.558 -4.629 -15.290 1.00 89.25 105 LEU A CA 1
ATOM 795 C C . LEU A 1 105 ? -3.471 -5.258 -16.349 1.00 89.25 105 LEU A C 1
ATOM 797 O O . LEU A 1 105 ? -4.452 -5.904 -15.982 1.00 89.25 105 LEU A O 1
ATOM 801 N N . SER A 1 106 ? -3.137 -5.120 -17.630 1.00 91.06 106 SER A N 1
ATOM 802 C CA . SER A 1 106 ? -3.925 -5.643 -18.757 1.00 91.06 106 SER A CA 1
ATOM 803 C C . SER A 1 106 ? -3.606 -7.103 -19.094 1.00 91.06 106 SER A C 1
ATOM 805 O O . SER A 1 106 ? -4.332 -7.745 -19.843 1.00 91.06 106 SER A O 1
ATOM 807 N N . SER A 1 107 ? -2.540 -7.657 -18.516 1.00 89.44 107 SER A N 1
ATOM 808 C CA . SER A 1 107 ? -2.034 -8.990 -18.854 1.00 89.44 107 SER A CA 1
ATOM 809 C C . SER A 1 107 ? -2.865 -10.185 -18.359 1.00 89.44 107 SER A C 1
ATOM 811 O O . SER A 1 107 ? -2.552 -11.330 -18.691 1.00 89.44 107 SER A O 1
ATOM 813 N N . GLY A 1 108 ? -3.900 -9.944 -17.553 1.00 89.75 108 GLY A N 1
ATOM 814 C CA . GLY A 1 108 ? -4.810 -10.963 -17.041 1.00 89.75 108 GLY A CA 1
ATOM 815 C C . GLY A 1 108 ? -4.229 -11.862 -15.939 1.00 89.75 108 GLY A C 1
ATOM 816 O O . GLY A 1 108 ? -3.128 -11.670 -15.409 1.00 89.75 108 GLY A O 1
ATOM 817 N N . GLY A 1 109 ? -5.018 -12.868 -15.554 1.00 90.94 109 GLY A N 1
ATOM 818 C CA . GLY A 1 109 ? -4.615 -13.914 -14.613 1.00 90.94 109 GLY A CA 1
ATOM 819 C C . GLY A 1 109 ? -4.264 -13.403 -13.211 1.00 90.94 109 GLY A C 1
ATOM 820 O O . GLY A 1 109 ? -4.937 -12.538 -12.644 1.00 90.94 109 GLY A O 1
ATOM 821 N N . PHE A 1 110 ? -3.197 -13.957 -12.630 1.00 87.12 110 PHE A N 1
ATOM 822 C CA . PHE A 1 110 ? -2.750 -13.636 -11.269 1.00 87.12 110 PHE A CA 1
ATOM 823 C C . PHE A 1 110 ? -2.255 -12.188 -11.117 1.00 87.12 110 PHE A C 1
ATOM 825 O O . PHE A 1 110 ? -2.457 -11.577 -10.070 1.00 87.12 110 PHE A O 1
ATOM 832 N N . ARG A 1 111 ? -1.643 -11.616 -12.164 1.00 87.12 111 ARG A N 1
ATOM 833 C CA . ARG A 1 111 ? -1.108 -10.243 -12.148 1.00 87.12 111 ARG A CA 1
ATOM 834 C C . ARG A 1 111 ? -2.224 -9.219 -11.968 1.00 87.12 111 ARG A C 1
ATOM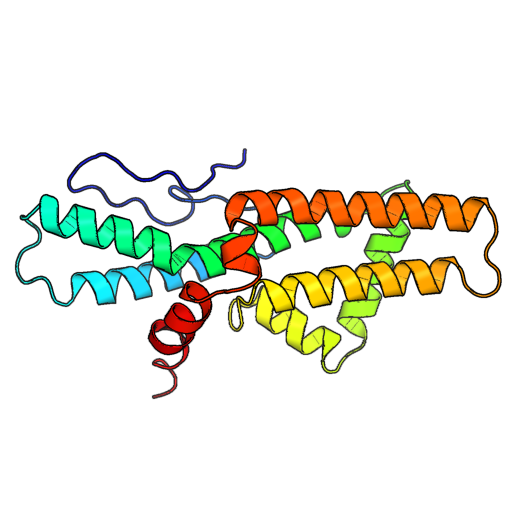 836 O O . ARG A 1 111 ? -2.179 -8.421 -11.032 1.00 87.12 111 ARG A O 1
ATOM 843 N N . THR A 1 112 ? -3.253 -9.305 -12.808 1.00 88.06 112 THR A N 1
ATOM 844 C CA . THR A 1 112 ? -4.425 -8.429 -12.732 1.00 88.06 112 THR A CA 1
ATOM 845 C C . THR A 1 112 ? -5.251 -8.714 -11.484 1.00 88.06 112 THR A C 1
ATOM 847 O O . THR A 1 112 ? -5.523 -7.796 -10.718 1.00 88.06 112 THR A O 1
ATOM 850 N N . SER A 1 113 ? -5.620 -9.973 -11.225 1.00 89.19 113 SER A N 1
ATOM 851 C CA . SER A 1 113 ? -6.503 -10.301 -10.093 1.00 89.19 113 SER A CA 1
ATOM 852 C C . SER A 1 113 ? -5.873 -9.975 -8.734 1.00 89.19 113 SER A C 1
ATOM 854 O O . SER A 1 113 ? -6.546 -9.414 -7.869 1.00 89.19 113 SER A O 1
ATOM 856 N N . GLY A 1 114 ? -4.575 -10.239 -8.553 1.00 88.50 114 GLY A N 1
ATOM 857 C CA . GLY A 1 114 ? -3.847 -9.907 -7.329 1.00 88.50 114 GLY A CA 1
ATOM 858 C C . GLY A 1 114 ? -3.731 -8.399 -7.092 1.00 88.50 114 GLY A C 1
ATOM 859 O O . GLY A 1 114 ? -4.009 -7.930 -5.985 1.00 88.50 114 GLY A O 1
ATOM 860 N N . MET A 1 115 ? -3.415 -7.622 -8.135 1.00 88.31 115 MET A N 1
ATOM 861 C CA . MET A 1 115 ? -3.358 -6.161 -8.033 1.00 88.31 115 MET A CA 1
ATOM 862 C C . MET A 1 115 ? -4.744 -5.543 -7.796 1.00 88.31 115 MET A C 1
ATOM 864 O O . MET A 1 115 ? -4.886 -4.672 -6.940 1.00 88.31 115 MET A O 1
ATOM 868 N N . MET A 1 116 ? -5.787 -6.029 -8.474 1.00 88.38 116 MET A N 1
ATOM 869 C CA . MET A 1 116 ? -7.163 -5.569 -8.246 1.00 88.38 116 MET A CA 1
ATOM 870 C C . MET A 1 116 ? -7.659 -5.915 -6.836 1.00 88.38 116 MET A C 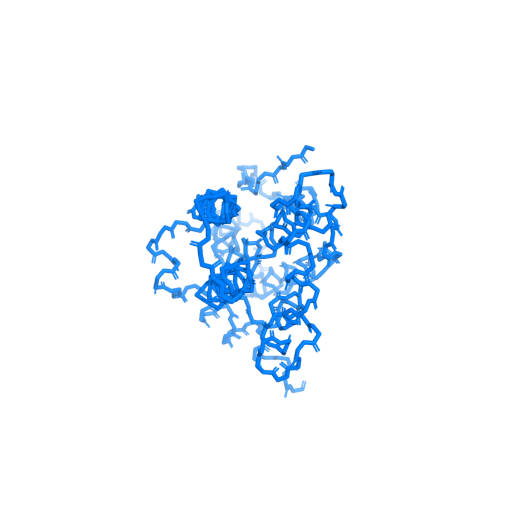1
ATOM 872 O O . MET A 1 116 ? -8.341 -5.107 -6.210 1.00 88.38 116 MET A O 1
ATOM 876 N N . ALA A 1 117 ? -7.260 -7.061 -6.275 1.00 87.50 117 ALA A N 1
ATOM 877 C CA . ALA A 1 117 ? -7.578 -7.415 -4.891 1.00 87.50 117 ALA A CA 1
ATOM 878 C C . ALA A 1 117 ? -6.873 -6.518 -3.857 1.00 87.50 117 ALA A C 1
ATOM 880 O O . ALA A 1 117 ? -7.422 -6.274 -2.779 1.00 87.50 117 ALA A O 1
ATOM 881 N N . LEU A 1 118 ? -5.670 -6.029 -4.170 1.00 85.75 118 LEU A N 1
ATOM 882 C CA . LEU A 1 118 ? -4.959 -5.037 -3.360 1.00 85.75 118 LEU A CA 1
ATOM 883 C C . LEU A 1 118 ? -5.620 -3.655 -3.457 1.00 85.75 118 LEU A C 1
ATOM 885 O O . LEU A 1 118 ? -5.844 -3.017 -2.428 1.00 85.75 118 LEU A O 1
ATOM 889 N N . LEU A 1 119 ? -5.981 -3.227 -4.670 1.00 85.12 119 LEU A N 1
ATOM 890 C CA . LEU A 1 119 ? -6.673 -1.960 -4.932 1.00 85.12 119 LEU A CA 1
ATOM 891 C C . LEU A 1 119 ? -8.042 -1.898 -4.257 1.00 85.12 119 LEU A C 1
ATOM 893 O O . LEU 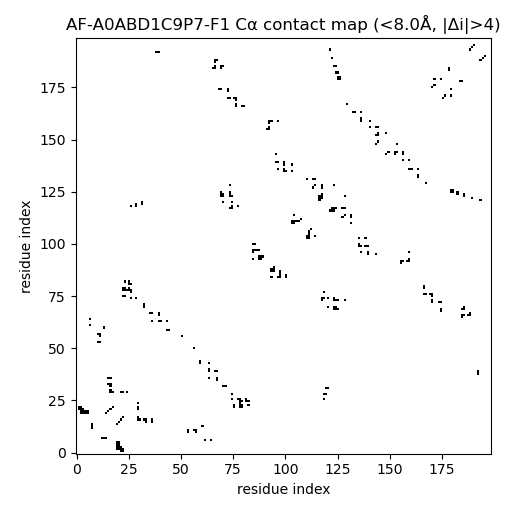A 1 119 ? -8.349 -0.926 -3.572 1.00 85.12 119 LEU A O 1
ATOM 897 N N . GLY A 1 120 ? -8.825 -2.967 -4.392 1.00 83.38 120 GLY A N 1
ATOM 898 C CA . GLY A 1 120 ? -10.128 -3.118 -3.749 1.00 83.38 120 GLY A CA 1
ATOM 899 C C . GLY A 1 120 ? -10.054 -3.450 -2.258 1.00 83.38 120 GLY A C 1
ATOM 900 O O . GLY A 1 120 ? -11.073 -3.786 -1.664 1.00 83.38 120 GLY A O 1
ATOM 901 N N . GLY A 1 121 ? -8.863 -3.436 -1.645 1.00 79.06 121 GLY A N 1
ATOM 902 C CA . GLY A 1 121 ? -8.691 -3.652 -0.206 1.00 79.06 121 GLY A CA 1
ATOM 903 C C . GLY A 1 121 ? -9.118 -5.034 0.304 1.00 79.06 121 GLY A C 1
ATOM 904 O O . GLY A 1 121 ? -9.156 -5.235 1.514 1.00 79.06 121 GLY A O 1
ATOM 905 N N . MET A 1 122 ? -9.403 -5.993 -0.585 1.00 77.69 122 MET A N 1
ATOM 906 C CA . MET A 1 122 ? -9.842 -7.364 -0.273 1.00 77.69 122 MET A CA 1
ATOM 907 C C . MET A 1 122 ? -8.684 -8.255 0.208 1.00 77.69 122 MET A C 1
ATOM 909 O O . MET A 1 122 ? -8.861 -9.282 0.877 1.00 77.69 122 MET A O 1
ATOM 913 N N . ASN A 1 123 ? -7.454 -7.878 -0.140 1.00 73.00 123 ASN A N 1
ATOM 914 C CA . ASN A 1 123 ? -6.250 -8.609 0.224 1.00 73.00 123 ASN A CA 1
ATOM 915 C C . ASN A 1 123 ? -5.100 -7.668 0.607 1.00 73.00 123 ASN A C 1
ATOM 917 O O . ASN A 1 123 ? -4.095 -7.657 -0.098 1.00 73.00 123 ASN A O 1
ATOM 921 N N . PRO A 1 124 ? -5.202 -6.901 1.711 1.00 70.50 124 PRO A N 1
ATOM 922 C CA . PRO A 1 124 ? -4.149 -5.986 2.141 1.00 70.50 124 PRO A CA 1
ATOM 923 C C . PRO A 1 124 ? -2.978 -6.774 2.749 1.00 70.50 124 PRO A C 1
ATOM 925 O O . PRO A 1 124 ? -2.800 -6.841 3.966 1.00 70.50 124 PRO A O 1
ATOM 928 N N . ARG A 1 125 ? -2.228 -7.466 1.887 1.00 76.19 125 ARG A N 1
ATOM 929 C CA . ARG A 1 125 ? -1.042 -8.253 2.224 1.00 76.19 125 ARG A CA 1
ATOM 930 C C . ARG A 1 125 ? 0.201 -7.474 1.788 1.00 76.19 125 ARG A C 1
ATOM 932 O O . ARG A 1 125 ? 0.439 -7.392 0.581 1.00 76.19 125 ARG A O 1
ATOM 939 N N . PRO A 1 126 ? 1.031 -7.002 2.730 1.00 75.88 126 PRO A N 1
ATOM 940 C CA . PRO A 1 126 ? 2.231 -6.223 2.411 1.00 75.88 126 PRO A CA 1
ATOM 941 C C . PRO A 1 126 ? 3.198 -6.965 1.479 1.00 75.88 126 PRO A C 1
ATOM 943 O O . PRO A 1 126 ? 3.703 -6.408 0.506 1.00 75.88 126 PRO A O 1
ATOM 946 N N . LEU A 1 127 ? 3.373 -8.273 1.700 1.00 80.44 127 LEU A N 1
ATOM 947 C CA . LEU A 1 127 ? 4.180 -9.133 0.828 1.00 80.44 127 LEU A CA 1
ATOM 948 C C . LEU A 1 127 ? 3.613 -9.239 -0.595 1.00 80.44 127 LEU A C 1
ATOM 950 O O . LEU A 1 127 ? 4.369 -9.245 -1.562 1.00 80.44 127 LEU A O 1
ATOM 954 N N . SER A 1 128 ? 2.284 -9.289 -0.734 1.00 83.75 128 SER A N 1
ATOM 955 C CA . SER A 1 128 ? 1.630 -9.326 -2.048 1.00 83.75 128 SER A CA 1
ATOM 956 C C . SER A 1 128 ? 1.842 -8.009 -2.788 1.00 83.75 128 SER A C 1
ATOM 958 O O . SER A 1 128 ? 2.116 -8.023 -3.984 1.00 83.75 128 SER A O 1
ATOM 960 N N . LEU A 1 129 ? 1.759 -6.878 -2.078 1.00 83.94 129 LEU A N 1
ATOM 961 C CA . LEU A 1 129 ? 2.035 -5.560 -2.644 1.00 83.94 129 LEU A CA 1
ATOM 962 C C . LEU A 1 129 ? 3.470 -5.472 -3.173 1.00 83.94 129 LEU A C 1
ATOM 964 O O . LEU A 1 129 ? 3.665 -5.090 -4.324 1.00 83.94 129 LEU A O 1
ATOM 968 N N . MET A 1 130 ? 4.460 -5.874 -2.369 1.00 83.12 130 MET A N 1
ATOM 969 C CA . MET A 1 130 ? 5.852 -5.920 -2.829 1.00 83.12 130 MET A CA 1
ATOM 970 C C . MET A 1 130 ? 6.012 -6.794 -4.056 1.00 83.12 130 MET A C 1
ATOM 972 O O . MET A 1 130 ? 6.617 -6.357 -5.027 1.00 83.12 130 MET A O 1
ATOM 976 N N . TYR A 1 131 ? 5.467 -8.011 -4.013 1.00 88.19 131 TYR A N 1
ATOM 977 C CA . TYR A 1 131 ? 5.564 -8.940 -5.126 1.00 88.19 131 TYR A CA 1
ATOM 978 C C . TYR A 1 131 ? 5.068 -8.299 -6.425 1.00 88.19 131 TYR A C 1
ATOM 980 O O . TYR A 1 131 ? 5.788 -8.318 -7.418 1.00 88.19 131 TYR A O 1
ATOM 988 N N . HIS A 1 132 ? 3.882 -7.681 -6.420 1.00 89.06 132 HIS A N 1
ATOM 989 C CA . HIS A 1 132 ? 3.339 -7.070 -7.632 1.00 89.06 132 HIS A CA 1
ATOM 990 C C . HIS A 1 132 ? 4.129 -5.836 -8.082 1.00 89.06 132 HIS A C 1
ATOM 992 O O . HIS A 1 132 ? 4.336 -5.676 -9.282 1.00 89.06 132 HIS A O 1
ATOM 998 N N . LEU A 1 133 ? 4.608 -4.995 -7.156 1.00 85.94 133 LEU A N 1
ATOM 999 C CA . LEU A 1 133 ? 5.453 -3.846 -7.501 1.00 85.94 133 LEU A CA 1
ATOM 1000 C C . LEU A 1 133 ? 6.784 -4.296 -8.120 1.00 85.94 133 LEU A C 1
ATOM 1002 O O . LEU A 1 133 ? 7.136 -3.831 -9.198 1.00 85.94 133 LEU A O 1
ATOM 1006 N N . PHE A 1 134 ? 7.481 -5.255 -7.504 1.00 87.62 134 PHE A N 1
ATOM 1007 C CA . PHE A 1 134 ? 8.729 -5.795 -8.046 1.00 87.62 134 PHE A CA 1
ATOM 1008 C C . PHE A 1 134 ? 8.516 -6.538 -9.364 1.00 87.62 134 PHE A C 1
ATOM 1010 O O . PHE A 1 134 ? 9.279 -6.330 -10.302 1.00 87.62 134 PHE A O 1
ATOM 1017 N N . ALA A 1 135 ? 7.481 -7.375 -9.468 1.00 90.44 135 ALA A N 1
ATOM 1018 C CA . ALA A 1 135 ? 7.176 -8.098 -10.699 1.00 90.44 135 ALA A CA 1
ATOM 1019 C C . ALA A 1 135 ? 6.877 -7.134 -11.854 1.00 90.44 135 ALA A C 1
ATOM 1021 O O . ALA A 1 135 ? 7.315 -7.372 -12.979 1.00 90.44 135 ALA A O 1
ATOM 1022 N N . MET A 1 136 ? 6.173 -6.035 -11.578 1.00 89.94 136 MET A N 1
ATOM 1023 C CA . MET A 1 136 ? 5.925 -4.977 -12.549 1.00 89.94 136 MET A CA 1
ATOM 1024 C C . MET A 1 136 ? 7.237 -4.307 -12.970 1.00 89.94 136 MET A C 1
ATOM 1026 O O . MET A 1 136 ? 7.554 -4.325 -14.154 1.00 89.94 136 MET A O 1
ATOM 1030 N N . THR A 1 137 ? 8.052 -3.821 -12.026 1.00 89.81 137 THR A N 1
ATOM 1031 C CA . THR A 1 137 ? 9.358 -3.199 -12.316 1.00 89.81 137 THR A CA 1
ATOM 1032 C C . THR A 1 137 ? 10.278 -4.116 -13.124 1.00 89.81 137 THR A C 1
ATOM 1034 O O . THR A 1 137 ? 10.868 -3.681 -14.110 1.00 89.81 137 THR A O 1
ATOM 1037 N N . LEU A 1 138 ? 10.391 -5.393 -12.746 1.00 90.44 138 LEU A N 1
ATOM 1038 C CA . LEU A 1 138 ? 11.235 -6.366 -13.444 1.00 90.44 138 LEU A CA 1
ATOM 1039 C C . LEU A 1 138 ? 10.718 -6.674 -14.852 1.00 90.44 138 LEU A C 1
ATOM 1041 O O . LEU A 1 138 ? 11.526 -6.835 -15.762 1.00 90.44 138 LEU A O 1
ATOM 1045 N N . SER A 1 139 ? 9.397 -6.702 -15.052 1.00 89.44 139 SER A N 1
ATOM 1046 C CA . SER A 1 139 ? 8.810 -6.865 -16.389 1.00 89.44 139 SER A CA 1
ATOM 1047 C C . SER A 1 139 ? 9.189 -5.691 -17.300 1.00 89.44 139 SER A C 1
ATOM 1049 O O . SER A 1 139 ? 9.600 -5.909 -18.437 1.00 89.44 139 SER A O 1
ATOM 1051 N N . VAL A 1 140 ? 9.141 -4.456 -16.783 1.00 90.00 140 VAL A N 1
ATOM 1052 C CA . VAL A 1 140 ? 9.552 -3.253 -17.533 1.00 90.00 140 VAL A CA 1
ATOM 1053 C C . VAL A 1 140 ? 11.036 -3.278 -17.870 1.00 90.00 140 VAL A C 1
ATOM 1055 O O . VAL A 1 140 ? 11.409 -3.020 -19.010 1.00 90.00 140 VAL A O 1
ATOM 1058 N N . ILE A 1 141 ? 11.884 -3.625 -16.900 1.00 90.94 141 ILE A N 1
ATOM 1059 C CA . ILE A 1 141 ? 13.328 -3.761 -17.124 1.00 90.94 141 ILE A CA 1
ATOM 1060 C C . ILE A 1 141 ? 13.605 -4.834 -18.186 1.00 90.94 141 ILE A C 1
ATOM 1062 O O . ILE A 1 141 ? 14.398 -4.602 -19.094 1.00 90.94 141 ILE A O 1
ATOM 1066 N N . GLY A 1 142 ? 12.916 -5.977 -18.123 1.00 88.81 142 GLY A N 1
ATOM 1067 C CA . GLY A 1 142 ? 13.031 -7.039 -19.122 1.00 88.81 142 GLY A CA 1
ATOM 1068 C C . GLY A 1 142 ? 12.680 -6.562 -20.532 1.00 88.81 142 GLY A C 1
ATOM 1069 O O . GLY A 1 142 ? 13.452 -6.787 -21.462 1.00 88.81 142 GLY A O 1
ATOM 1070 N N . HIS A 1 143 ? 11.565 -5.839 -20.685 1.00 87.50 143 HIS A N 1
ATOM 1071 C CA .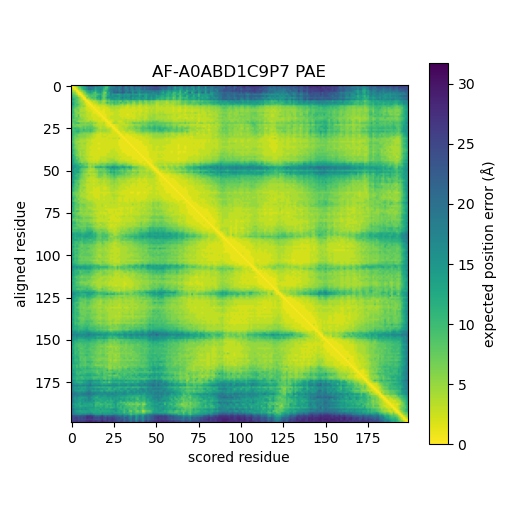 HIS A 1 143 ? 11.167 -5.258 -21.972 1.00 87.50 143 HIS A CA 1
ATOM 1072 C C . HIS A 1 143 ? 12.182 -4.225 -22.483 1.00 87.50 143 HIS A C 1
ATOM 1074 O O . HIS A 1 143 ? 12.472 -4.191 -23.675 1.00 87.50 143 HIS A O 1
ATOM 1080 N N . LEU A 1 144 ? 12.762 -3.415 -21.593 1.00 87.69 144 LEU A N 1
ATOM 1081 C CA . LEU A 1 144 ? 13.727 -2.378 -21.963 1.00 87.69 144 LEU A CA 1
ATOM 1082 C C . LEU A 1 144 ? 15.084 -2.948 -22.405 1.00 87.69 144 LEU A C 1
ATOM 1084 O O . LEU A 1 144 ? 15.751 -2.374 -23.266 1.00 87.69 144 LEU A O 1
ATOM 1088 N N . LEU A 1 145 ? 15.504 -4.070 -21.818 1.00 89.00 145 LEU A N 1
ATOM 1089 C CA . LEU A 1 145 ? 16.766 -4.737 -22.145 1.00 89.00 145 LEU A CA 1
ATOM 1090 C C . LEU A 1 145 ? 16.663 -5.648 -23.379 1.00 89.00 145 LEU A C 1
ATOM 1092 O O . LEU A 1 145 ? 17.688 -5.965 -23.979 1.00 89.00 145 LEU A O 1
ATOM 1096 N N . PHE A 1 146 ? 15.457 -6.038 -23.796 1.00 87.19 146 PHE A N 1
ATOM 1097 C CA . PHE A 1 146 ? 15.242 -6.860 -24.986 1.00 87.19 146 PHE A CA 1
ATOM 1098 C C . PHE A 1 146 ? 15.297 -6.026 -26.289 1.00 87.19 146 PHE A C 1
ATOM 1100 O O . PHE A 1 146 ? 14.839 -4.880 -26.316 1.00 87.19 146 PHE A O 1
ATOM 1107 N N . PRO A 1 147 ? 15.845 -6.542 -27.409 1.00 84.12 147 PRO A N 1
ATOM 1108 C CA . PRO A 1 147 ? 16.560 -7.814 -27.563 1.00 84.12 147 PRO A CA 1
ATOM 1109 C C . PRO A 1 147 ? 18.034 -7.759 -27.134 1.00 84.12 147 PRO A C 1
ATOM 1111 O O . PRO A 1 147 ? 18.623 -8.808 -26.889 1.00 84.12 147 PRO A O 1
ATOM 1114 N N . PHE A 1 148 ? 18.632 -6.566 -27.030 1.00 86.88 148 PHE A N 1
ATOM 1115 C CA . PHE A 1 148 ? 20.032 -6.402 -26.634 1.00 86.88 148 PHE A CA 1
ATOM 1116 C C . PHE A 1 148 ? 20.207 -5.326 -25.546 1.00 86.88 148 PHE A C 1
ATOM 1118 O O . PHE A 1 148 ? 19.689 -4.207 -25.695 1.00 86.88 148 PHE A O 1
ATOM 1125 N N . PRO A 1 149 ? 20.970 -5.618 -24.474 1.00 88.50 149 PRO A N 1
ATOM 1126 C CA . PRO A 1 149 ? 21.248 -4.660 -23.414 1.00 88.50 149 PRO A CA 1
ATOM 1127 C C . PRO A 1 149 ? 22.327 -3.661 -23.862 1.00 88.50 149 PRO A C 1
ATOM 1129 O O . PRO A 1 149 ? 23.520 -3.948 -23.825 1.00 88.50 149 PRO A O 1
ATOM 1132 N N . SER A 1 150 ? 21.923 -2.457 -24.277 1.00 91.44 150 SER A N 1
ATOM 1133 C CA . SER A 1 150 ? 22.862 -1.352 -24.527 1.00 91.44 150 SER A CA 1
ATOM 1134 C C . SER A 1 150 ? 23.179 -0.582 -23.233 1.00 91.44 150 SER A C 1
ATOM 1136 O O . SER A 1 150 ? 22.331 -0.539 -22.338 1.00 91.44 150 SER A O 1
ATOM 1138 N N . PRO A 1 151 ? 24.346 0.086 -23.110 1.00 90.75 151 PRO A N 1
ATOM 1139 C CA . PRO A 1 151 ? 24.696 0.861 -21.912 1.00 90.75 151 PRO A CA 1
ATOM 1140 C C . PRO A 1 151 ? 23.630 1.890 -21.510 1.00 90.75 151 PRO A C 1
ATOM 1142 O O . PRO A 1 151 ? 23.327 2.047 -20.329 1.00 90.75 151 PRO A O 1
ATOM 1145 N N . LEU A 1 152 ? 22.994 2.529 -22.497 1.00 88.00 152 LEU A N 1
ATOM 1146 C CA . LEU A 1 152 ? 21.885 3.455 -22.273 1.00 88.00 152 LEU A CA 1
ATOM 1147 C C . LEU A 1 152 ? 20.657 2.739 -21.679 1.00 88.00 152 LEU A C 1
ATOM 1149 O O . LEU A 1 152 ? 20.107 3.182 -20.675 1.00 88.00 152 LEU A O 1
ATOM 1153 N N . ARG A 1 153 ? 20.254 1.588 -22.235 1.00 87.69 153 ARG A N 1
ATOM 1154 C CA . ARG A 1 153 ? 19.125 0.785 -21.719 1.00 87.69 153 ARG A CA 1
ATOM 1155 C C . ARG A 1 153 ? 19.388 0.253 -20.311 1.00 87.69 153 ARG A C 1
ATOM 1157 O O . ARG A 1 153 ? 18.480 0.239 -19.479 1.00 87.69 153 ARG A O 1
ATOM 1164 N N . ILE A 1 154 ? 20.630 -0.134 -20.021 1.00 90.44 154 ILE A N 1
ATOM 1165 C CA . ILE A 1 154 ? 21.063 -0.526 -18.674 1.00 90.44 154 ILE A CA 1
ATOM 1166 C C . ILE A 1 154 ? 20.934 0.666 -17.720 1.00 90.44 154 ILE A C 1
ATOM 1168 O O . ILE A 1 154 ? 20.361 0.529 -16.640 1.00 90.44 154 ILE A O 1
ATOM 1172 N N . TRP A 1 155 ? 21.385 1.853 -18.130 1.00 89.25 155 TRP A N 1
ATOM 1173 C CA . TRP A 1 155 ? 21.250 3.072 -17.335 1.00 89.25 155 TRP A CA 1
ATOM 1174 C C . TRP A 1 155 ? 19.785 3.410 -17.018 1.00 89.25 155 TRP A C 1
ATOM 1176 O O . TRP A 1 155 ? 19.438 3.636 -15.856 1.00 89.25 155 TRP A O 1
ATOM 1186 N N . HIS A 1 156 ? 18.896 3.376 -18.013 1.00 87.94 156 HIS A N 1
ATOM 1187 C CA . HIS A 1 156 ? 17.462 3.580 -17.788 1.00 87.94 156 HIS A CA 1
ATOM 1188 C C . HIS A 1 156 ? 16.854 2.500 -16.880 1.00 87.94 156 HIS A C 1
ATOM 1190 O O . HIS A 1 156 ? 16.042 2.827 -16.016 1.00 87.94 156 HIS A O 1
ATOM 1196 N N . SER A 1 157 ? 17.295 1.243 -16.996 1.00 89.00 157 SER A N 1
ATOM 1197 C CA . SER A 1 157 ? 16.869 0.143 -16.117 1.00 89.00 157 SER A CA 1
ATOM 1198 C C . SER A 1 157 ? 17.275 0.374 -14.657 1.00 89.00 157 SER A C 1
ATOM 1200 O O . SER A 1 157 ? 16.465 0.192 -13.748 1.00 89.00 157 SER A O 1
ATOM 1202 N N . LEU A 1 158 ? 18.502 0.848 -14.415 1.00 90.12 158 LEU A N 1
ATOM 1203 C CA . LEU A 1 158 ? 18.968 1.219 -13.075 1.00 90.12 158 LEU A CA 1
ATOM 1204 C C . LEU A 1 158 ? 18.171 2.404 -12.509 1.00 90.12 158 LEU A C 1
ATOM 1206 O O . LEU A 1 158 ? 17.784 2.388 -11.338 1.00 90.12 158 LEU A O 1
ATOM 1210 N N . ARG A 1 159 ? 17.859 3.411 -13.340 1.00 89.25 159 ARG A N 1
ATOM 1211 C CA . ARG A 1 159 ? 17.000 4.542 -12.944 1.00 89.25 159 ARG A CA 1
ATOM 1212 C C . ARG A 1 159 ? 15.582 4.085 -12.586 1.00 89.25 159 ARG A C 1
ATOM 1214 O O . ARG A 1 159 ? 15.064 4.507 -11.553 1.00 89.25 159 ARG A O 1
ATOM 1221 N N . LEU A 1 160 ? 14.980 3.205 -13.389 1.00 87.69 160 LEU A N 1
ATOM 1222 C CA . LEU A 1 160 ? 13.670 2.585 -13.146 1.00 87.69 160 LEU A CA 1
ATOM 1223 C C . LEU A 1 160 ? 13.627 1.815 -11.824 1.00 87.69 160 LEU A C 1
ATOM 1225 O O . LEU A 1 160 ? 12.695 1.969 -11.028 1.00 87.69 160 LEU A O 1
ATOM 1229 N N . PHE A 1 161 ? 14.660 1.016 -11.564 1.00 88.81 161 PHE A N 1
ATOM 1230 C CA . PHE A 1 161 ? 14.790 0.292 -10.309 1.00 88.81 161 PHE A CA 1
ATOM 1231 C C . PHE A 1 161 ? 14.878 1.261 -9.123 1.00 88.81 161 PHE A C 1
ATOM 1233 O O . PHE A 1 161 ? 14.130 1.130 -8.155 1.00 88.81 161 PHE A O 1
ATOM 1240 N N . GLY A 1 162 ? 15.705 2.306 -9.231 1.00 87.62 162 GLY A N 1
ATOM 1241 C CA . GLY A 1 162 ? 15.812 3.355 -8.215 1.00 87.62 162 GLY A CA 1
ATOM 1242 C C . GLY A 1 162 ? 14.492 4.092 -7.948 1.00 87.62 162 GLY A C 1
ATOM 1243 O O . GLY A 1 162 ? 14.161 4.356 -6.790 1.00 87.62 162 GLY A O 1
ATOM 1244 N N . LEU A 1 163 ? 13.711 4.392 -8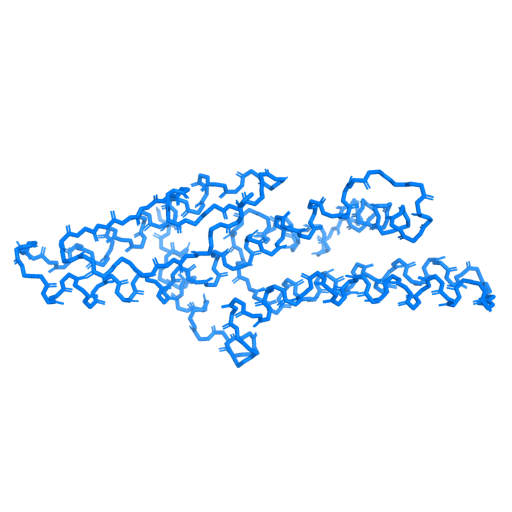.992 1.00 83.69 163 LEU A N 1
ATOM 1245 C CA . LEU A 1 163 ? 12.367 4.972 -8.867 1.00 83.69 163 LEU A CA 1
ATOM 1246 C C . LEU A 1 163 ? 11.431 4.028 -8.101 1.00 83.69 163 LEU A C 1
ATOM 1248 O O . LEU A 1 163 ? 10.779 4.449 -7.148 1.00 83.69 163 LEU A O 1
ATOM 1252 N N . SER A 1 164 ? 11.443 2.743 -8.446 1.00 83.12 164 SER A N 1
ATOM 1253 C CA . SER A 1 164 ? 10.609 1.720 -7.805 1.00 83.12 164 SER A CA 1
ATOM 1254 C C . SER A 1 164 ? 10.942 1.550 -6.317 1.00 83.12 164 SER A C 1
ATOM 1256 O O . SER A 1 164 ? 10.044 1.510 -5.475 1.00 83.12 164 SER A O 1
ATOM 1258 N N . ILE A 1 165 ? 12.230 1.549 -5.956 1.00 84.06 165 ILE A N 1
ATOM 1259 C CA . ILE A 1 165 ? 12.669 1.518 -4.552 1.00 84.06 165 ILE A CA 1
ATOM 1260 C C . ILE A 1 165 ? 12.197 2.765 -3.798 1.00 84.06 165 ILE A C 1
ATOM 1262 O O . ILE A 1 165 ? 11.663 2.646 -2.695 1.00 84.06 165 ILE A O 1
ATOM 1266 N N . LYS A 1 166 ? 12.313 3.963 -4.390 1.00 82.62 166 LYS A N 1
ATOM 1267 C CA . LYS A 1 166 ? 11.807 5.203 -3.773 1.00 82.62 166 LYS A CA 1
ATOM 1268 C C . LYS A 1 166 ? 10.305 5.142 -3.483 1.00 82.62 166 LYS A C 1
ATOM 1270 O O . LYS A 1 166 ? 9.871 5.681 -2.467 1.00 82.62 166 LYS A O 1
ATOM 1275 N N . MET A 1 167 ? 9.523 4.460 -4.317 1.00 77.56 167 MET A N 1
ATOM 1276 C CA . MET A 1 167 ? 8.082 4.284 -4.107 1.00 77.56 167 MET A CA 1
ATOM 1277 C C . MET A 1 167 ? 7.749 3.326 -2.950 1.00 77.56 167 MET A C 1
ATOM 1279 O O . MET A 1 167 ? 6.701 3.477 -2.323 1.00 77.56 167 MET A O 1
ATOM 1283 N N . LEU A 1 168 ? 8.641 2.384 -2.626 1.00 76.94 168 LEU A N 1
ATOM 1284 C CA . LEU A 1 168 ? 8.510 1.446 -1.500 1.00 76.94 168 LEU A CA 1
ATOM 1285 C C . LEU A 1 168 ? 8.913 2.060 -0.148 1.00 76.94 168 LEU A C 1
ATOM 1287 O O . LEU A 1 168 ? 8.427 1.622 0.896 1.00 76.94 168 LEU A O 1
ATOM 1291 N N . VAL A 1 169 ? 9.765 3.092 -0.135 1.00 78.31 169 VAL A N 1
ATOM 1292 C CA . VAL A 1 169 ? 10.258 3.726 1.106 1.00 78.31 169 VAL A CA 1
ATOM 1293 C C . VAL A 1 169 ? 9.130 4.210 2.037 1.00 78.31 169 VAL A C 1
ATOM 1295 O O . VAL A 1 169 ? 9.200 3.916 3.234 1.00 78.31 169 VAL A O 1
ATOM 1298 N N . PRO A 1 170 ? 8.080 4.916 1.566 1.00 71.31 170 PRO A N 1
ATOM 1299 C CA . PRO A 1 170 ? 6.971 5.331 2.427 1.00 71.31 170 PRO A CA 1
ATOM 1300 C C . PRO A 1 170 ? 6.252 4.152 3.088 1.00 71.31 170 PRO A C 1
ATOM 1302 O O . PRO A 1 170 ? 5.861 4.246 4.249 1.00 71.31 170 PRO A O 1
ATOM 1305 N N . HIS A 1 171 ? 6.124 3.031 2.378 1.00 70.75 171 HIS A N 1
ATOM 1306 C CA . HIS A 1 171 ? 5.499 1.819 2.896 1.00 70.75 171 HIS A CA 1
ATOM 1307 C C . HIS A 1 171 ? 6.342 1.168 3.993 1.00 70.75 171 HIS A C 1
ATOM 1309 O O . HIS A 1 171 ? 5.825 0.869 5.068 1.00 70.75 171 HIS A O 1
ATOM 1315 N N . LEU A 1 172 ? 7.655 1.045 3.764 1.00 70.69 172 LEU A N 1
ATOM 1316 C CA . LEU A 1 172 ? 8.608 0.527 4.751 1.00 70.69 172 LEU A CA 1
ATOM 1317 C C . LEU A 1 172 ? 8.603 1.362 6.036 1.00 70.69 172 LEU A C 1
ATOM 1319 O O . LEU A 1 172 ? 8.618 0.802 7.132 1.00 70.69 172 LEU A O 1
ATOM 1323 N N . LYS A 1 173 ? 8.537 2.694 5.911 1.00 72.19 173 LYS A N 1
ATOM 1324 C CA . LYS A 1 173 ? 8.423 3.607 7.059 1.00 72.19 173 LYS A CA 1
ATOM 1325 C C . LYS A 1 173 ? 7.079 3.476 7.778 1.00 72.19 173 LYS A C 1
ATOM 1327 O O . LYS A 1 173 ? 7.045 3.528 9.003 1.00 72.19 173 LYS A O 1
ATOM 1332 N N . ALA A 1 174 ? 5.984 3.317 7.035 1.00 66.50 174 ALA A N 1
ATOM 1333 C CA . ALA A 1 174 ? 4.647 3.226 7.609 1.00 66.50 174 ALA A CA 1
ATOM 1334 C C . ALA A 1 174 ? 4.426 1.898 8.344 1.00 66.50 174 ALA A C 1
ATOM 1336 O O . ALA A 1 174 ? 3.961 1.903 9.482 1.00 66.50 174 ALA A O 1
ATOM 1337 N N . GLU A 1 175 ? 4.759 0.760 7.733 1.00 65.19 175 GLU A N 1
ATOM 1338 C CA . GLU A 1 175 ? 4.515 -0.558 8.326 1.00 65.19 175 GLU A CA 1
ATOM 1339 C C . GLU A 1 175 ? 5.608 -0.993 9.304 1.00 65.19 175 GLU A C 1
ATOM 1341 O O . GLU A 1 175 ? 5.287 -1.536 10.366 1.00 65.19 175 GLU A O 1
ATOM 1346 N N . GLY A 1 176 ? 6.866 -0.665 9.006 1.00 68.75 176 GLY A N 1
ATOM 1347 C CA . GLY A 1 176 ? 8.044 -1.210 9.671 1.00 68.75 176 GLY A CA 1
ATOM 1348 C C . GLY A 1 176 ? 8.445 -2.561 9.070 1.00 68.75 176 GLY A C 1
ATOM 1349 O O . GLY A 1 176 ? 7.612 -3.447 8.889 1.00 68.75 176 GLY A O 1
ATOM 1350 N N . VAL A 1 177 ? 9.742 -2.739 8.800 1.00 64.12 177 VAL A N 1
ATOM 1351 C CA . VAL A 1 177 ? 10.305 -3.909 8.088 1.00 64.12 177 VAL A CA 1
ATOM 1352 C C . VAL A 1 177 ? 9.875 -5.247 8.709 1.00 64.12 177 VAL A C 1
ATOM 1354 O O . VAL A 1 177 ? 9.512 -6.181 8.000 1.00 64.12 177 VAL A O 1
ATOM 1357 N N . SER A 1 178 ? 9.844 -5.328 10.043 1.00 57.47 178 SER A N 1
ATOM 1358 C CA . SER A 1 178 ? 9.461 -6.546 10.772 1.00 57.47 178 SER A CA 1
ATOM 1359 C C . SER A 1 178 ? 7.989 -6.938 10.569 1.00 57.47 178 SER A C 1
ATOM 1361 O O . SER A 1 178 ? 7.691 -8.103 10.316 1.00 57.47 178 SER A O 1
ATOM 1363 N N . GLN A 1 179 ? 7.065 -5.971 10.611 1.00 62.16 179 GLN A N 1
ATOM 1364 C CA . GLN A 1 179 ? 5.629 -6.222 10.407 1.00 62.16 179 GLN A CA 1
ATOM 1365 C C . GLN A 1 179 ? 5.310 -6.590 8.957 1.00 62.16 179 GLN A C 1
ATOM 1367 O O . GLN A 1 179 ? 4.330 -7.280 8.685 1.00 62.16 179 GLN A O 1
ATOM 1372 N N . MET A 1 180 ? 6.162 -6.144 8.042 1.00 61.28 180 MET A N 1
ATOM 1373 C CA . MET A 1 180 ? 6.034 -6.383 6.619 1.00 61.28 180 MET A CA 1
ATOM 1374 C C . MET A 1 180 ? 6.402 -7.825 6.235 1.00 61.28 180 MET A C 1
ATOM 1376 O O . MET A 1 180 ? 5.714 -8.442 5.423 1.00 61.28 180 MET A O 1
ATOM 1380 N N . LEU A 1 181 ? 7.456 -8.373 6.854 1.00 61.44 181 LEU A N 1
ATOM 1381 C CA . LEU A 1 181 ? 7.893 -9.763 6.666 1.00 61.44 181 LEU A CA 1
ATOM 1382 C C . LEU A 1 181 ? 7.038 -10.758 7.464 1.00 61.44 181 LEU A C 1
ATOM 1384 O O . LEU A 1 181 ? 6.778 -11.862 6.989 1.00 61.44 181 LEU A O 1
ATOM 1388 N N . PHE A 1 182 ? 6.546 -10.350 8.638 1.00 63.09 182 PHE A N 1
ATOM 1389 C CA . PHE A 1 182 ? 5.735 -11.186 9.526 1.00 63.09 182 PHE A CA 1
ATOM 1390 C C . PHE A 1 182 ? 4.416 -10.487 9.894 1.00 63.09 182 PHE A C 1
ATOM 1392 O O . PHE A 1 182 ? 4.266 -9.965 11.004 1.00 63.09 182 PHE A O 1
ATOM 1399 N N . PRO A 1 183 ? 3.423 -10.464 8.984 1.00 61.38 183 PRO A N 1
ATOM 1400 C CA . PRO A 1 183 ? 2.218 -9.658 9.152 1.00 61.38 183 PRO A CA 1
ATOM 1401 C C . PRO A 1 183 ? 1.180 -10.339 10.063 1.00 61.38 183 PRO A C 1
ATOM 1403 O O . PRO A 1 183 ? 0.074 -10.681 9.634 1.00 61.38 183 PRO A O 1
ATOM 1406 N N . ALA A 1 184 ? 1.502 -10.503 11.351 1.00 62.50 184 ALA A N 1
ATOM 1407 C CA . ALA A 1 184 ? 0.585 -11.053 12.357 1.00 62.50 184 ALA A CA 1
ATOM 1408 C C . ALA A 1 184 ? -0.729 -10.246 12.437 1.00 62.50 184 ALA A C 1
ATOM 1410 O O . ALA A 1 184 ? -1.827 -10.802 12.533 1.00 62.50 184 ALA A O 1
ATOM 1411 N N . ASN A 1 185 ? -0.624 -8.921 12.301 1.00 62.88 185 ASN A N 1
ATOM 1412 C CA . ASN A 1 185 ? -1.761 -8.005 12.358 1.00 62.88 185 ASN A CA 1
ATOM 1413 C C . ASN A 1 185 ? -2.645 -8.054 11.100 1.00 62.88 185 ASN A C 1
ATOM 1415 O O . ASN A 1 185 ? -3.867 -7.963 11.218 1.00 62.88 185 ASN A O 1
ATOM 1419 N N . ALA A 1 186 ? -2.074 -8.268 9.907 1.00 61.38 186 ALA A N 1
ATOM 1420 C CA . ALA A 1 186 ? -2.857 -8.368 8.668 1.00 61.38 186 ALA A CA 1
ATOM 1421 C C . ALA A 1 186 ? -3.661 -9.678 8.607 1.00 61.38 186 ALA A C 1
ATOM 1423 O O . ALA A 1 186 ? -4.823 -9.688 8.194 1.00 61.38 186 ALA A O 1
ATOM 1424 N N . ALA A 1 187 ? -3.072 -10.784 9.076 1.00 61.72 187 ALA A N 1
ATOM 1425 C CA . ALA A 1 187 ? -3.763 -12.067 9.187 1.00 61.72 187 ALA A CA 1
ATOM 1426 C C . ALA A 1 187 ? -4.936 -11.992 10.181 1.00 61.72 187 ALA A C 1
ATOM 1428 O O . ALA A 1 187 ? -6.053 -12.413 9.859 1.00 61.72 187 ALA A O 1
ATOM 1429 N N . LYS A 1 188 ? -4.713 -11.383 11.357 1.00 65.19 188 LYS A N 1
ATOM 1430 C CA . LYS A 1 188 ? -5.764 -11.133 12.355 1.00 65.19 188 LYS A CA 1
ATOM 1431 C C . LYS A 1 188 ? -6.863 -10.221 11.808 1.00 65.19 188 LYS A C 1
ATOM 1433 O O . LYS A 1 188 ? -8.041 -10.512 12.030 1.00 65.19 188 LYS A O 1
ATOM 1438 N N . TYR A 1 189 ? -6.494 -9.171 11.066 1.00 66.62 189 TYR A N 1
ATOM 1439 C CA . TYR A 1 189 ? -7.448 -8.273 10.418 1.00 66.62 189 TYR A CA 1
ATOM 1440 C C . TYR A 1 189 ? -8.362 -9.034 9.451 1.00 66.62 189 TYR A C 1
ATOM 1442 O O . TYR A 1 189 ? -9.578 -8.970 9.589 1.00 66.62 189 TYR A O 1
ATOM 1450 N N . ARG A 1 190 ? -7.807 -9.837 8.536 1.00 66.44 190 ARG A N 1
ATOM 1451 C CA . ARG A 1 190 ? -8.606 -10.620 7.583 1.00 66.44 190 ARG A CA 1
ATOM 1452 C C . ARG A 1 190 ? -9.541 -11.610 8.275 1.00 66.44 190 ARG A C 1
ATOM 1454 O O . ARG A 1 190 ? -10.735 -11.615 7.980 1.00 66.44 190 ARG A O 1
ATOM 1461 N N . LYS A 1 191 ? -9.006 -12.441 9.179 1.00 66.62 191 LYS A N 1
ATOM 1462 C CA . LYS A 1 191 ? -9.786 -13.483 9.869 1.00 66.62 191 LYS A CA 1
ATOM 1463 C C . LYS A 1 191 ? -10.941 -12.877 10.654 1.00 66.62 191 LYS A C 1
ATOM 1465 O O . LYS A 1 191 ? -12.036 -13.422 10.664 1.00 66.62 191 LYS A O 1
ATOM 1470 N N . SER A 1 192 ? -10.687 -11.742 11.295 1.00 70.12 192 SER A N 1
ATOM 1471 C CA . SER A 1 192 ? -11.694 -11.087 12.110 1.00 70.12 192 SER A CA 1
ATOM 1472 C C . SER A 1 192 ? -12.653 -10.310 11.213 1.00 70.12 192 SER A C 1
ATOM 1474 O O . SER A 1 192 ? -13.836 -10.610 11.211 1.00 70.12 192 SER A O 1
ATOM 1476 N N . TYR A 1 193 ? -12.178 -9.354 10.415 1.00 68.00 193 TYR A N 1
ATOM 1477 C CA . TYR A 1 193 ? -12.982 -8.277 9.820 1.00 68.00 193 TYR A CA 1
ATOM 1478 C C . TYR A 1 193 ? -13.365 -8.461 8.347 1.00 68.00 193 TYR A C 1
ATOM 1480 O O . TYR A 1 193 ? -14.302 -7.799 7.919 1.00 68.00 193 TYR A O 1
ATOM 1488 N N . MET A 1 194 ? -12.717 -9.362 7.599 1.00 66.06 194 MET A N 1
ATOM 1489 C CA . MET A 1 194 ? -13.057 -9.617 6.186 1.00 66.06 194 MET A CA 1
ATOM 1490 C C . MET A 1 194 ? -13.716 -10.979 5.941 1.00 66.06 194 MET A C 1
ATOM 1492 O O . MET A 1 194 ? -14.528 -11.106 5.037 1.00 66.06 194 MET A O 1
ATOM 1496 N N . ALA A 1 195 ? -13.399 -12.005 6.737 1.00 57.72 195 ALA A N 1
ATOM 1497 C CA . ALA A 1 195 ? -14.013 -13.331 6.592 1.00 57.72 195 ALA A CA 1
ATOM 1498 C C . ALA A 1 195 ? -15.439 -13.405 7.176 1.00 57.72 195 ALA A C 1
ATOM 1500 O O . ALA A 1 195 ? -16.226 -14.264 6.801 1.00 57.72 195 ALA A O 1
ATOM 1501 N N . ALA A 1 196 ? -15.787 -12.490 8.083 1.00 47.72 196 ALA A N 1
ATOM 1502 C CA . ALA A 1 196 ? -17.064 -12.487 8.797 1.00 47.72 196 ALA A CA 1
ATOM 1503 C C . ALA A 1 196 ? -18.208 -11.751 8.062 1.00 47.72 196 ALA A C 1
ATOM 1505 O O . ALA A 1 196 ? -19.235 -11.476 8.672 1.00 47.72 196 ALA A O 1
ATOM 1506 N N . THR A 1 197 ? -18.028 -11.402 6.786 1.00 44.06 197 THR A N 1
ATOM 1507 C CA . THR A 1 197 ? -19.072 -10.845 5.899 1.00 44.06 197 THR A CA 1
ATOM 1508 C C . THR A 1 197 ? -19.502 -11.828 4.803 1.00 44.06 197 THR A C 1
ATOM 1510 O O . THR A 1 197 ? -20.169 -11.426 3.861 1.00 44.06 197 THR A O 1
ATOM 1513 N N . ALA A 1 198 ? -19.113 -13.104 4.909 1.00 35.22 198 ALA A N 1
ATOM 1514 C CA . ALA A 1 198 ? -19.541 -14.180 4.008 1.00 35.22 198 ALA A CA 1
ATOM 1515 C C . ALA A 1 198 ? -20.767 -14.965 4.533 1.00 35.22 198 ALA A C 1
ATOM 1517 O O . ALA A 1 198 ? -20.928 -16.135 4.197 1.00 35.22 198 ALA A O 1
ATOM 1518 N N . LEU A 1 199 ? -21.592 -14.337 5.378 1.00 32.38 199 LEU A N 1
ATOM 1519 C CA . LEU A 1 199 ? -22.895 -14.848 5.815 1.00 32.38 199 LEU A CA 1
ATOM 1520 C C . LEU A 1 199 ? -23.984 -13.882 5.364 1.00 32.38 199 LEU A C 1
ATOM 1522 O O . LEU A 1 199 ? -23.830 -12.678 5.682 1.00 32.38 199 LEU A O 1
#

Solvent-accessible surface area (backbone atoms only — not comparable to full-atom values): 11104 Å² total; per-residue (Å²): 134,80,45,73,73,66,82,73,84,54,78,90,56,83,77,60,46,60,86,30,46,42,63,54,67,75,60,66,46,66,63,59,52,33,55,49,50,51,54,54,47,52,61,65,48,66,82,55,92,64,86,83,46,50,67,62,52,49,54,46,50,54,50,48,58,58,50,49,41,44,50,55,40,45,48,41,31,52,11,53,37,46,57,62,36,68,50,89,52,92,48,66,50,49,37,46,48,30,52,29,50,50,50,43,54,70,65,42,69,70,58,21,52,54,50,50,30,37,66,68,59,77,48,42,41,59,57,58,52,50,50,54,53,51,53,36,54,50,50,34,38,51,59,54,32,54,96,61,74,42,75,66,41,49,50,43,37,54,51,42,50,52,52,53,52,61,51,46,47,62,37,43,69,66,63,32,67,66,45,45,78,53,45,64,52,39,54,52,35,40,64,59,74,60,60,70,70,80,118

Foldseek 3Di:
DWDDADQPPDFPDDDAFCRRGNAQCQLVCRVVLRVLLVLLLCVLCVVDPDSPPRVSVSVSSVVSCLLSQLLSLLQRLVSLLCVQQCDDDPPPLSVLLNVLVVCQCVVDDCSVVLVVCSSSSVQSQLVSSVVSLVVSLVSSLVVLCPPHRDPVSVVSSVVSVVSSVVSCVSSCVRQPPVCNVPVPSSVVSCVPRVVVPPD